Protein AF-A0A399N3Z6-F1 (afdb_monomer)

Radius of gyration: 17.12 Å; Cα contacts (8 Å, |Δi|>4): 244; chains: 1; bounding box: 41×32×46 Å

Structure (mmCIF, N/CA/C/O backbone):
data_AF-A0A399N3Z6-F1
#
_entry.id   AF-A0A399N3Z6-F1
#
loop_
_atom_site.group_PDB
_atom_site.id
_atom_site.type_symbol
_atom_site.label_atom_id
_atom_site.label_alt_id
_atom_site.label_comp_id
_atom_site.label_asym_id
_atom_site.label_entity_id
_atom_site.label_seq_id
_atom_site.pdbx_PDB_ins_code
_atom_site.Cartn_x
_atom_site.Cartn_y
_atom_site.Cartn_z
_atom_site.occupancy
_atom_site.B_iso_or_equiv
_atom_site.auth_seq_id
_atom_site.auth_comp_id
_atom_site.auth_asym_id
_atom_site.auth_atom_id
_atom_site.pdbx_PDB_model_num
ATOM 1 N N . MET A 1 1 ? 10.525 7.583 13.450 1.00 47.84 1 MET A N 1
ATOM 2 C CA . MET A 1 1 ? 9.723 6.750 14.379 1.00 47.84 1 MET A CA 1
ATOM 3 C C . MET A 1 1 ? 8.852 5.859 13.518 1.00 47.84 1 MET A C 1
ATOM 5 O O . MET A 1 1 ? 8.048 6.395 12.773 1.00 47.84 1 MET A O 1
ATOM 9 N N . THR A 1 2 ? 9.044 4.544 13.562 1.00 65.62 2 THR A N 1
ATOM 10 C CA . THR A 1 2 ? 8.266 3.589 12.764 1.00 65.62 2 THR A CA 1
ATOM 11 C C . THR A 1 2 ? 6.844 3.487 13.312 1.00 65.62 2 THR A C 1
ATOM 13 O O . THR A 1 2 ? 6.625 3.107 14.466 1.00 65.62 2 THR A O 1
ATOM 16 N N . GLU A 1 3 ? 5.877 3.902 12.501 1.00 72.12 3 GLU A N 1
ATOM 17 C CA . GLU A 1 3 ? 4.470 3.971 12.878 1.00 72.12 3 GLU A CA 1
ATOM 18 C C . GLU A 1 3 ? 3.812 2.589 12.776 1.00 72.12 3 GLU A C 1
ATOM 20 O O . GLU A 1 3 ? 3.916 1.893 11.763 1.00 72.12 3 GLU A O 1
ATOM 25 N N . TRP A 1 4 ? 3.142 2.172 13.850 1.00 80.69 4 TRP A N 1
ATOM 26 C CA . TRP A 1 4 ? 2.397 0.917 13.858 1.00 80.69 4 TRP A CA 1
ATOM 27 C C . TRP A 1 4 ? 1.042 1.161 13.214 1.00 80.69 4 TRP A C 1
ATOM 29 O O . TRP A 1 4 ? 0.403 2.172 13.481 1.00 80.69 4 TRP A O 1
ATOM 39 N N . HIS A 1 5 ? 0.564 0.214 12.418 1.00 81.75 5 HIS A N 1
ATOM 40 C CA . HIS A 1 5 ? -0.731 0.354 11.763 1.00 81.75 5 HIS A CA 1
ATOM 41 C C . HIS A 1 5 ? -1.648 -0.806 12.128 1.00 81.75 5 HIS A C 1
ATOM 43 O O . HIS A 1 5 ? -1.200 -1.939 12.310 1.00 81.75 5 HIS A O 1
ATOM 49 N N . ILE A 1 6 ? -2.949 -0.537 12.229 1.00 78.94 6 ILE A N 1
ATOM 50 C CA . ILE A 1 6 ? -3.962 -1.590 12.310 1.00 78.94 6 ILE A CA 1
ATOM 51 C C . ILE A 1 6 ? -4.730 -1.627 11.000 1.00 78.94 6 ILE A C 1
ATOM 53 O O . ILE A 1 6 ? -5.376 -0.658 10.599 1.00 78.94 6 ILE A O 1
ATOM 57 N N . ARG A 1 7 ? -4.673 -2.788 10.358 1.00 81.50 7 ARG A N 1
ATOM 58 C CA . ARG A 1 7 ? -5.447 -3.127 9.173 1.00 81.50 7 ARG A CA 1
ATOM 59 C C . ARG A 1 7 ? -6.785 -3.707 9.609 1.00 81.50 7 ARG A C 1
ATOM 61 O O . ARG A 1 7 ? -6.806 -4.699 10.339 1.00 81.50 7 ARG A O 1
ATOM 68 N N . ILE A 1 8 ? -7.895 -3.113 9.170 1.00 75.38 8 ILE A N 1
ATOM 69 C CA . ILE A 1 8 ? -9.243 -3.582 9.522 1.00 75.38 8 ILE A CA 1
ATOM 70 C C . ILE A 1 8 ? -9.987 -4.042 8.268 1.00 75.38 8 ILE A C 1
ATOM 72 O O . ILE A 1 8 ? -10.176 -3.283 7.319 1.00 75.38 8 ILE A O 1
ATOM 76 N N . HIS A 1 9 ? -10.455 -5.288 8.310 1.00 72.19 9 HIS A N 1
ATOM 77 C CA . HIS A 1 9 ? -11.235 -5.941 7.263 1.00 72.19 9 HIS A CA 1
ATOM 78 C C . HIS A 1 9 ? -12.659 -6.212 7.758 1.00 72.19 9 HIS A C 1
ATOM 80 O O . HIS A 1 9 ? -12.847 -7.091 8.607 1.00 72.19 9 HIS A O 1
ATOM 86 N N . PRO A 1 10 ? -13.682 -5.505 7.259 1.00 66.25 10 PRO A N 1
ATOM 87 C CA . PRO A 1 10 ? -15.062 -5.802 7.622 1.00 66.25 10 PRO A CA 1
ATOM 88 C C . PRO A 1 10 ? -15.528 -7.132 7.005 1.00 66.25 10 PRO A C 1
ATOM 90 O O . PRO A 1 10 ? -15.516 -7.301 5.789 1.00 66.25 10 PRO A O 1
ATOM 93 N N . LYS A 1 11 ? -15.998 -8.085 7.820 1.00 60.53 11 LYS A N 1
ATOM 94 C CA . LYS A 1 11 ? -16.750 -9.272 7.364 1.00 60.53 11 LYS A CA 1
ATOM 95 C C . LYS A 1 11 ? -18.234 -8.916 7.312 1.00 60.53 11 LYS A C 1
ATOM 97 O O . LYS A 1 11 ? -19.006 -9.185 8.236 1.00 60.53 11 LYS A O 1
ATOM 102 N N . GLY A 1 12 ? -18.629 -8.274 6.220 1.00 57.12 12 GLY A N 1
ATOM 103 C CA . GLY A 1 12 ? -20.027 -8.012 5.888 1.00 57.12 12 GLY A CA 1
ATOM 104 C C . GLY A 1 12 ? -20.304 -6.579 5.448 1.00 57.12 12 GLY A C 1
ATOM 105 O O . GLY A 1 12 ? -19.433 -5.719 5.438 1.00 57.12 12 GLY A O 1
ATOM 106 N N . THR A 1 13 ? -21.566 -6.318 5.112 1.00 55.03 13 THR A N 1
ATOM 107 C CA . THR A 1 13 ? -22.0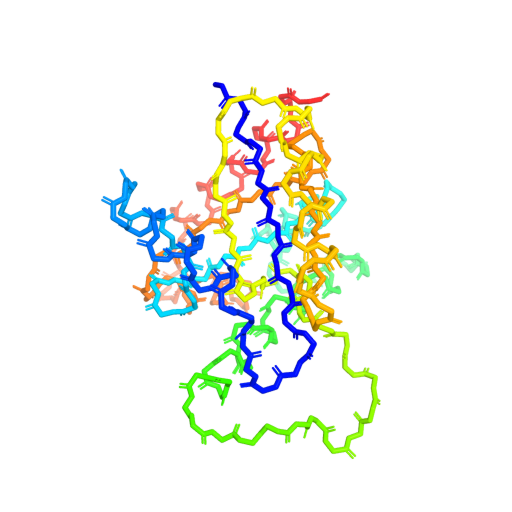22 -5.075 4.462 1.00 55.03 13 THR A CA 1
ATOM 108 C C . THR A 1 13 ? -22.004 -3.831 5.351 1.00 55.03 13 THR A C 1
ATOM 110 O O . THR A 1 13 ? -22.196 -2.719 4.867 1.00 55.03 13 THR A O 1
ATOM 113 N N . ARG A 1 14 ? -21.818 -3.985 6.668 1.00 59.28 14 ARG A N 1
ATOM 114 C CA . ARG A 1 14 ? -21.817 -2.869 7.620 1.00 59.28 14 ARG A CA 1
ATOM 115 C C . ARG A 1 14 ? -20.655 -3.006 8.589 1.00 59.28 14 ARG A C 1
ATOM 117 O O . ARG A 1 14 ? -20.633 -3.954 9.372 1.00 59.28 14 ARG A O 1
ATOM 124 N N . LEU A 1 15 ? -19.788 -1.992 8.585 1.00 64.25 15 LEU A N 1
ATOM 125 C CA . LEU A 1 15 ? -18.800 -1.758 9.637 1.00 64.25 15 LEU A CA 1
ATOM 126 C C . LEU A 1 15 ? -19.461 -1.754 11.008 1.00 64.25 15 LEU A C 1
ATOM 128 O O . LEU A 1 15 ? -20.546 -1.171 11.165 1.00 64.25 15 LEU A O 1
ATOM 132 N N . SER A 1 16 ? -18.781 -2.330 11.997 1.00 69.44 16 SER A N 1
ATOM 133 C CA . SER A 1 16 ? -19.219 -2.211 13.380 1.00 69.44 16 SER A CA 1
ATOM 134 C C . SER A 1 16 ? -19.205 -0.747 13.833 1.00 69.44 16 SER A C 1
ATOM 136 O O . SER A 1 16 ? -18.463 0.090 13.314 1.00 69.44 16 SER A O 1
ATOM 138 N N . TRP A 1 17 ? -20.034 -0.427 14.826 1.00 75.25 17 TRP A N 1
ATOM 139 C CA . TRP A 1 17 ? -20.070 0.910 15.417 1.00 75.25 17 TRP A CA 1
ATOM 140 C C . TRP A 1 17 ? -18.703 1.313 15.993 1.00 75.25 17 TRP A C 1
ATOM 142 O O . TRP A 1 17 ? -18.307 2.463 15.850 1.00 75.25 17 TRP A O 1
ATOM 152 N N . LEU A 1 18 ? -17.958 0.365 16.574 1.00 72.62 18 LEU A N 1
ATOM 153 C CA . LEU A 1 18 ? -16.637 0.608 17.146 1.00 72.62 18 LEU A CA 1
ATOM 154 C C . LEU A 1 18 ? -15.636 0.989 16.052 1.00 72.62 18 LEU A C 1
ATOM 156 O O . LEU A 1 18 ? -14.914 1.969 16.196 1.00 72.62 18 LEU A O 1
ATOM 160 N N . THR A 1 19 ? -15.631 0.256 14.938 1.00 71.56 19 THR A N 1
ATOM 161 C CA . THR A 1 19 ? -14.766 0.556 13.791 1.00 71.56 19 THR A CA 1
ATOM 162 C C . THR A 1 19 ? -15.119 1.913 13.190 1.00 71.56 19 THR A C 1
ATOM 164 O O . THR A 1 19 ? -14.226 2.700 12.902 1.00 71.56 19 THR A O 1
ATOM 167 N N . ARG A 1 20 ? -16.413 2.251 13.094 1.00 73.81 20 ARG A N 1
ATOM 168 C CA . ARG A 1 20 ? -16.858 3.589 12.668 1.00 73.81 20 ARG A CA 1
ATOM 169 C C . ARG A 1 20 ? -16.398 4.690 13.616 1.00 73.81 20 ARG A C 1
ATOM 171 O O . ARG A 1 20 ? -16.032 5.753 13.142 1.00 73.81 20 ARG A O 1
ATOM 178 N N . VAL A 1 21 ? -16.429 4.460 14.928 1.00 75.38 21 VAL A N 1
ATOM 179 C CA . VAL A 1 21 ? -15.970 5.440 15.924 1.00 75.38 21 VAL A CA 1
ATOM 180 C C . VAL A 1 21 ? -14.458 5.612 15.855 1.00 75.38 21 VAL A C 1
ATOM 182 O O . VAL A 1 21 ? -13.996 6.743 15.885 1.00 75.38 21 VAL A O 1
ATOM 185 N N . LEU A 1 22 ? -13.692 4.527 15.716 1.00 72.75 22 LEU A N 1
ATOM 186 C CA . LEU A 1 22 ? -12.239 4.599 15.538 1.00 72.75 22 LEU A CA 1
ATOM 187 C C . LEU A 1 22 ? -11.879 5.370 14.269 1.00 72.75 22 LEU A C 1
ATOM 189 O O . LEU A 1 22 ? -11.029 6.253 14.323 1.00 72.75 22 LEU A O 1
ATOM 193 N N . VAL A 1 23 ? -12.581 5.090 13.169 1.00 68.06 23 VAL A N 1
ATOM 194 C CA . VAL A 1 23 ? -12.443 5.838 11.918 1.00 68.06 23 VAL A CA 1
ATOM 195 C C . VAL A 1 23 ? -12.854 7.309 12.114 1.00 68.06 23 VAL A C 1
ATOM 197 O O . VAL A 1 23 ? -12.105 8.222 11.812 1.00 68.06 23 VAL A O 1
ATOM 200 N N . ALA A 1 24 ? -13.993 7.605 12.727 1.00 69.50 24 ALA A N 1
ATOM 201 C CA . ALA A 1 24 ? -14.408 8.996 12.921 1.00 69.50 24 ALA A CA 1
ATOM 202 C C . ALA A 1 24 ? -13.485 9.784 13.877 1.00 69.50 24 ALA A C 1
ATOM 204 O O . ALA A 1 24 ? -13.306 10.994 13.722 1.00 69.50 24 ALA A O 1
ATOM 205 N N . ALA A 1 25 ? -12.925 9.122 14.893 1.00 68.81 25 ALA A N 1
ATOM 206 C CA . ALA A 1 25 ? -12.030 9.733 15.869 1.00 68.81 25 ALA A CA 1
ATOM 207 C C . ALA A 1 25 ? -10.678 10.076 15.240 1.00 68.81 25 ALA A C 1
ATOM 209 O O . ALA A 1 25 ? -10.210 11.203 15.378 1.00 68.81 25 ALA A O 1
ATOM 210 N N . TRP A 1 26 ? -10.087 9.139 14.501 1.00 65.06 26 TRP A N 1
ATOM 211 C CA . TRP A 1 26 ? -8.801 9.360 13.845 1.00 65.06 26 TRP A CA 1
ATOM 212 C C . TRP A 1 26 ? -8.914 10.293 12.623 1.00 65.06 26 TRP A C 1
ATOM 214 O O . TRP A 1 26 ? -7.981 11.053 12.370 1.00 65.06 26 TRP A O 1
ATOM 224 N N . GLU A 1 27 ? -10.064 10.341 11.929 1.00 63.78 27 GLU A N 1
ATOM 225 C CA . GLU A 1 27 ? -10.322 11.314 10.850 1.00 63.78 27 GLU A CA 1
ATOM 226 C C . GLU A 1 27 ? -10.234 12.736 11.398 1.00 63.78 27 GLU A C 1
ATOM 228 O O . GLU A 1 27 ? -9.635 13.612 10.778 1.00 63.78 27 GLU A O 1
ATOM 233 N N . ARG A 1 28 ? -10.777 12.951 12.601 1.00 57.28 28 ARG A N 1
ATOM 234 C CA . ARG A 1 28 ? -10.719 14.239 13.296 1.00 57.28 28 ARG A CA 1
ATOM 235 C C . ARG A 1 28 ? -9.336 14.590 13.829 1.00 57.28 28 ARG A C 1
ATOM 237 O O . ARG A 1 28 ? -9.033 15.771 13.945 1.00 57.28 28 ARG A O 1
ATOM 244 N N . GLN A 1 29 ? -8.550 13.593 14.224 1.00 54.09 29 GLN A N 1
ATOM 245 C CA . GLN A 1 29 ? -7.331 13.814 15.000 1.00 54.09 29 GLN A CA 1
ATOM 246 C C . GLN A 1 29 ? -6.085 13.983 14.127 1.00 54.09 29 GLN A C 1
ATOM 248 O O . GLN A 1 29 ? -5.213 14.772 14.478 1.00 54.09 29 GLN A O 1
ATOM 253 N N . ALA A 1 30 ? -6.009 13.270 13.001 1.00 50.38 30 ALA A N 1
ATOM 254 C CA . ALA A 1 30 ? -4.826 13.263 12.141 1.00 50.38 30 ALA A CA 1
ATOM 255 C C . ALA A 1 30 ? -5.091 13.776 10.716 1.00 50.38 30 ALA A C 1
ATOM 257 O O . ALA A 1 30 ? -4.145 14.018 9.975 1.00 50.38 30 ALA A O 1
ATOM 258 N N . GLY A 1 31 ? -6.355 13.915 10.287 1.00 44.53 31 GLY A N 1
ATOM 259 C CA . GLY A 1 31 ? -6.697 14.225 8.889 1.00 44.53 31 GLY A CA 1
ATOM 260 C C . GLY A 1 31 ? -6.313 13.126 7.880 1.00 44.53 31 GLY A C 1
ATOM 261 O O . GLY A 1 31 ? -6.672 13.210 6.710 1.00 44.53 31 GLY A O 1
ATOM 262 N N . THR A 1 32 ? -5.629 12.071 8.325 1.00 49.00 32 THR A N 1
ATOM 263 C CA . THR A 1 32 ? -5.089 10.959 7.536 1.00 49.00 32 THR A CA 1
ATOM 264 C C . THR A 1 32 ? -5.678 9.629 7.994 1.00 49.00 32 THR A C 1
ATOM 266 O O . THR A 1 32 ? -4.960 8.676 8.289 1.00 49.00 32 THR A O 1
ATOM 269 N N . ILE A 1 33 ? -7.009 9.509 8.014 1.00 46.91 33 ILE A N 1
ATOM 270 C CA . ILE A 1 33 ? -7.557 8.172 7.768 1.00 46.91 33 ILE A CA 1
ATOM 271 C C . ILE A 1 33 ? -7.675 7.981 6.282 1.00 46.91 33 ILE A C 1
ATOM 273 O O . ILE A 1 33 ? -8.446 8.644 5.582 1.00 46.91 33 ILE A O 1
ATOM 277 N N . LEU A 1 34 ? -6.946 6.979 5.826 1.00 53.72 34 LEU A N 1
ATOM 278 C CA . LEU A 1 34 ? -7.039 6.450 4.486 1.00 53.72 34 LEU A CA 1
ATOM 279 C C . LEU A 1 34 ? -8.278 5.565 4.401 1.00 53.72 34 LEU A C 1
ATOM 281 O O . LEU A 1 34 ? -8.213 4.345 4.267 1.00 53.72 34 LEU A O 1
ATOM 285 N N . SER A 1 35 ? -9.434 6.209 4.531 1.00 51.44 35 SER A N 1
ATOM 286 C CA . SER A 1 35 ? -10.671 5.678 3.990 1.00 51.44 35 SER A CA 1
ATOM 287 C C . SER A 1 35 ? -10.451 5.468 2.485 1.00 51.44 35 SER A C 1
ATOM 289 O O . SER A 1 35 ? -9.731 6.263 1.864 1.00 51.44 35 SER A O 1
ATOM 291 N N . PRO A 1 36 ? -11.087 4.467 1.853 1.00 53.03 36 PRO A N 1
ATOM 292 C CA . PRO A 1 36 ? -10.961 4.223 0.417 1.00 53.03 36 PRO A CA 1
ATOM 293 C C . PRO A 1 36 ? -11.322 5.443 -0.445 1.00 53.03 36 PRO A C 1
ATOM 295 O O . PRO A 1 36 ? -10.972 5.488 -1.620 1.00 53.03 36 PRO A O 1
ATOM 298 N N . SER A 1 37 ? -12.004 6.434 0.140 1.00 53.47 37 SER A N 1
ATOM 299 C CA . SER A 1 37 ? -12.362 7.715 -0.468 1.00 53.47 37 SER A CA 1
ATOM 300 C C . SER A 1 37 ? -11.211 8.725 -0.604 1.00 53.47 37 SER A C 1
ATOM 302 O O . SER A 1 37 ? -11.324 9.633 -1.429 1.00 53.47 37 SER A O 1
ATOM 304 N N . HIS A 1 38 ? -10.133 8.608 0.183 1.00 58.53 38 HIS A N 1
ATOM 305 C CA . HIS A 1 38 ? -9.035 9.592 0.224 1.00 58.53 38 HIS A CA 1
ATOM 306 C C . HIS A 1 38 ? -7.820 9.201 -0.631 1.00 58.53 38 HIS A C 1
ATOM 308 O O . HIS A 1 38 ? -7.050 10.069 -1.042 1.00 58.53 38 HIS A O 1
ATOM 314 N N . GLY A 1 39 ? -7.659 7.914 -0.936 1.00 65.81 39 GLY A N 1
ATOM 315 C CA . G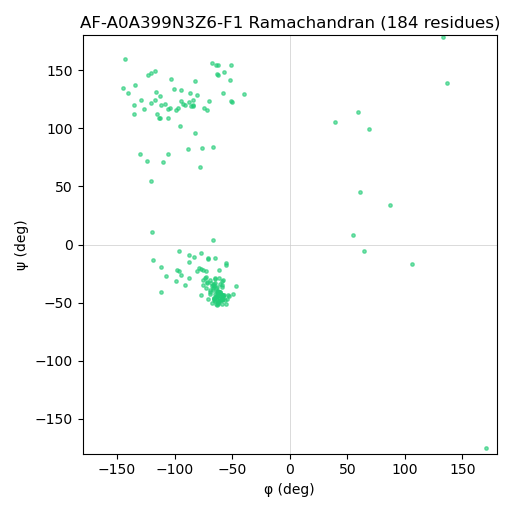LY A 1 39 ? -6.525 7.423 -1.707 1.00 65.81 39 GLY A CA 1
ATOM 316 C C . GLY A 1 39 ? -6.427 5.902 -1.736 1.00 65.81 39 GLY A C 1
ATOM 317 O O . GLY A 1 39 ? -7.291 5.181 -1.221 1.00 65.81 39 GLY A O 1
ATOM 318 N N . THR A 1 40 ? -5.347 5.428 -2.342 1.00 73.81 40 THR A N 1
ATOM 319 C CA . THR A 1 40 ? -4.999 4.017 -2.467 1.00 73.81 40 THR A CA 1
ATOM 320 C C . THR A 1 40 ? -3.882 3.687 -1.484 1.00 73.81 40 THR A C 1
ATOM 322 O O . THR A 1 40 ? -2.787 4.230 -1.564 1.00 73.81 40 THR A O 1
ATOM 325 N N . VAL A 1 41 ? -4.171 2.795 -0.538 1.00 78.81 41 VAL A N 1
ATOM 326 C CA . VAL A 1 41 ? -3.195 2.296 0.443 1.00 78.81 41 VAL A CA 1
ATOM 327 C C . VAL A 1 41 ? -2.600 1.011 -0.082 1.00 78.81 41 VAL A C 1
ATOM 329 O O . VAL A 1 41 ? -3.357 0.081 -0.325 1.00 78.81 41 VAL A O 1
ATOM 332 N N . LEU A 1 42 ? -1.286 0.952 -0.217 1.00 84.44 42 LEU A N 1
ATOM 333 C CA . LEU A 1 42 ? -0.555 -0.231 -0.629 1.00 84.44 42 LEU A CA 1
ATOM 334 C C . LEU A 1 42 ? 0.162 -0.827 0.588 1.00 84.44 42 LEU A C 1
ATOM 336 O O . LEU A 1 42 ? 1.016 -0.183 1.186 1.00 84.44 42 LEU A O 1
ATOM 340 N N . VAL A 1 43 ? -0.198 -2.047 0.971 1.00 86.88 43 VAL A N 1
ATOM 341 C CA . VAL A 1 43 ? 0.405 -2.787 2.083 1.00 86.88 43 VAL A CA 1
ATOM 342 C C . VAL A 1 43 ? 1.158 -3.979 1.513 1.00 86.88 43 VAL A C 1
ATOM 344 O O . VAL A 1 43 ? 0.542 -4.930 1.038 1.00 86.88 43 VAL A O 1
ATOM 347 N N . LEU A 1 44 ? 2.485 -3.922 1.561 1.00 89.31 44 LEU A N 1
ATOM 348 C CA . LEU A 1 44 ? 3.370 -4.935 0.990 1.00 89.31 44 LEU A CA 1
ATOM 349 C C . LEU A 1 44 ? 4.178 -5.597 2.090 1.00 89.31 44 LEU A C 1
ATOM 351 O O . LEU A 1 44 ? 4.827 -4.925 2.889 1.00 89.31 44 LEU A O 1
ATOM 355 N N . ARG A 1 45 ? 4.216 -6.926 2.097 1.00 90.50 45 ARG A N 1
ATOM 356 C CA . ARG A 1 45 ? 5.232 -7.649 2.865 1.00 90.50 45 ARG A CA 1
ATOM 357 C C . ARG A 1 45 ? 6.603 -7.408 2.252 1.00 90.50 45 ARG A C 1
ATOM 359 O O . ARG A 1 45 ? 6.721 -7.182 1.051 1.00 90.50 45 ARG A O 1
ATOM 366 N N . ARG A 1 46 ? 7.661 -7.562 3.041 1.00 89.75 46 ARG A N 1
ATOM 367 C CA . ARG A 1 46 ? 9.043 -7.328 2.593 1.00 89.75 46 ARG A CA 1
ATOM 368 C C . ARG A 1 46 ? 9.423 -8.024 1.271 1.00 89.75 46 ARG A C 1
ATOM 370 O O . ARG A 1 46 ? 10.025 -7.406 0.400 1.00 89.75 46 ARG A O 1
ATOM 377 N N . HIS A 1 47 ? 9.020 -9.281 1.069 1.00 90.19 47 HIS A N 1
ATOM 378 C CA . HIS A 1 47 ? 9.257 -9.985 -0.202 1.00 90.19 47 HIS A CA 1
ATOM 379 C C . HIS A 1 47 ? 8.435 -9.413 -1.373 1.00 90.19 47 HIS A C 1
ATOM 381 O O . HIS A 1 47 ? 8.913 -9.388 -2.504 1.00 90.19 47 HIS A O 1
ATOM 387 N N . GLU A 1 48 ? 7.223 -8.912 -1.114 1.00 91.88 48 GLU A N 1
ATOM 388 C CA . GLU A 1 48 ? 6.414 -8.208 -2.115 1.00 91.88 48 GLU A CA 1
ATOM 389 C C . GLU A 1 48 ? 7.032 -6.846 -2.461 1.00 91.88 48 GLU A C 1
ATOM 391 O O . GLU A 1 48 ? 6.938 -6.426 -3.609 1.00 91.88 48 GLU A O 1
ATOM 396 N N . VAL A 1 49 ? 7.724 -6.187 -1.520 1.00 92.81 49 VAL A N 1
ATOM 397 C CA . VAL A 1 49 ? 8.501 -4.963 -1.793 1.00 92.81 49 VAL A CA 1
ATOM 398 C C . VAL A 1 49 ? 9.656 -5.257 -2.753 1.00 92.81 49 VAL A C 1
ATOM 400 O O . VAL A 1 49 ? 9.819 -4.544 -3.740 1.00 92.81 49 VAL A O 1
ATOM 403 N N . HIS A 1 50 ? 10.411 -6.341 -2.539 1.00 92.38 50 HIS A N 1
ATOM 404 C CA . HIS A 1 50 ? 11.446 -6.771 -3.491 1.00 92.38 50 HIS A CA 1
ATOM 405 C C . HIS A 1 50 ? 10.874 -7.005 -4.898 1.00 92.38 50 HIS A C 1
ATOM 407 O O . HIS A 1 50 ? 11.415 -6.498 -5.883 1.00 92.38 50 HIS A O 1
ATOM 413 N N . ALA A 1 51 ? 9.757 -7.729 -4.991 1.00 92.44 51 ALA A N 1
ATOM 414 C CA . ALA A 1 51 ? 9.088 -7.996 -6.260 1.00 92.44 51 ALA A CA 1
ATOM 415 C C . ALA A 1 51 ? 8.518 -6.720 -6.911 1.00 92.44 51 ALA A C 1
ATOM 417 O O . ALA A 1 51 ? 8.580 -6.574 -8.130 1.00 92.44 51 ALA A O 1
ATOM 418 N N . MET A 1 52 ? 8.019 -5.770 -6.114 1.00 93.44 52 MET A N 1
ATOM 419 C CA . MET A 1 52 ? 7.553 -4.464 -6.587 1.00 93.44 52 MET A CA 1
ATOM 420 C C . MET A 1 52 ? 8.695 -3.637 -7.184 1.00 93.44 52 MET A C 1
ATOM 422 O O . MET A 1 52 ? 8.533 -3.067 -8.260 1.00 93.44 52 MET A O 1
ATOM 426 N N . VAL A 1 53 ? 9.865 -3.602 -6.536 1.00 94.56 53 VAL A N 1
ATOM 427 C CA . VAL A 1 53 ? 11.055 -2.932 -7.087 1.00 94.56 53 VAL A CA 1
ATOM 428 C C . VAL A 1 53 ? 11.441 -3.548 -8.432 1.00 94.56 53 VAL A C 1
ATOM 430 O O . VAL A 1 53 ? 11.715 -2.816 -9.383 1.00 94.56 53 VAL A O 1
ATOM 433 N N . GLY A 1 54 ? 11.414 -4.881 -8.540 1.00 92.69 54 GLY A N 1
ATOM 434 C CA . GLY A 1 54 ? 11.613 -5.577 -9.814 1.00 92.69 54 GLY A CA 1
ATOM 435 C C . GLY A 1 54 ? 10.589 -5.157 -10.872 1.00 92.69 54 GLY A C 1
ATOM 436 O O . GLY A 1 54 ? 10.966 -4.795 -11.984 1.00 92.69 54 GLY A O 1
ATOM 437 N N . ALA A 1 55 ? 9.306 -5.113 -10.503 1.00 92.38 55 ALA A N 1
ATOM 438 C CA . ALA A 1 55 ? 8.216 -4.749 -11.407 1.00 92.38 55 ALA A CA 1
ATOM 439 C C . ALA A 1 55 ? 8.302 -3.294 -11.891 1.00 92.38 55 ALA A C 1
ATOM 441 O O . ALA A 1 55 ? 7.923 -3.003 -13.021 1.00 92.38 55 ALA A O 1
ATOM 442 N N . LEU A 1 56 ? 8.801 -2.383 -11.053 1.00 92.69 56 LEU A N 1
ATOM 443 C CA . LEU A 1 56 ? 9.019 -0.986 -11.422 1.00 92.69 56 LEU A CA 1
ATOM 444 C C . LEU A 1 56 ? 10.255 -0.810 -12.313 1.00 92.69 56 LEU A C 1
ATOM 446 O O . LEU A 1 56 ? 10.239 0.041 -13.197 1.00 92.69 56 LEU A O 1
ATOM 450 N N . ARG A 1 57 ? 11.314 -1.604 -12.108 1.00 92.06 57 ARG A N 1
ATOM 451 C CA . ARG A 1 57 ? 12.534 -1.570 -12.937 1.00 92.06 57 ARG A CA 1
ATOM 452 C C . ARG A 1 57 ? 12.331 -2.180 -14.320 1.00 92.06 57 ARG A C 1
ATOM 454 O O . ARG A 1 57 ? 12.882 -1.666 -15.288 1.00 92.06 57 ARG A O 1
ATOM 461 N N . ASP A 1 58 ? 11.540 -3.246 -14.408 1.00 90.12 58 ASP A N 1
ATOM 462 C CA . ASP A 1 58 ? 11.182 -3.897 -15.668 1.00 90.12 58 ASP A CA 1
ATOM 463 C C . ASP A 1 58 ? 9.658 -4.108 -15.786 1.00 90.12 58 ASP A C 1
ATOM 465 O O . ASP A 1 58 ? 9.145 -5.223 -15.622 1.00 90.12 58 ASP A O 1
ATOM 469 N N . PRO A 1 59 ? 8.902 -3.043 -16.117 1.00 84.25 59 PRO A N 1
ATOM 470 C CA . PRO A 1 59 ? 7.445 -3.106 -16.244 1.00 84.25 59 PRO A CA 1
ATOM 471 C C . PRO A 1 59 ? 6.974 -4.124 -17.284 1.00 84.25 59 PRO A C 1
ATOM 473 O O . PRO A 1 59 ? 5.926 -4.750 -17.120 1.00 84.25 59 PRO A O 1
ATOM 476 N N . LEU A 1 60 ? 7.766 -4.343 -18.339 1.00 84.25 60 LEU A N 1
ATOM 477 C CA . LEU A 1 60 ? 7.425 -5.249 -19.436 1.00 84.25 60 LEU A CA 1
ATOM 478 C C . LEU A 1 60 ? 7.751 -6.719 -19.119 1.00 84.25 60 LEU A C 1
ATOM 480 O O . LEU A 1 60 ? 7.271 -7.604 -19.827 1.00 84.25 60 LEU A O 1
ATOM 484 N N . GLY A 1 61 ? 8.487 -7.000 -18.036 1.00 76.75 61 GLY A N 1
ATOM 485 C CA . GLY A 1 61 ? 8.829 -8.357 -17.595 1.00 76.75 61 GLY A CA 1
ATOM 486 C C . GLY A 1 61 ? 9.648 -9.124 -18.628 1.00 76.75 61 GLY A C 1
ATOM 487 O O . GLY A 1 61 ? 9.331 -10.274 -18.944 1.00 76.75 61 GLY A O 1
ATOM 488 N N . ARG A 1 62 ? 10.654 -8.456 -19.196 1.00 71.69 62 ARG A N 1
ATOM 489 C CA . ARG A 1 62 ? 11.665 -9.070 -20.059 1.00 71.69 62 ARG A CA 1
ATOM 490 C C . ARG A 1 62 ? 12.479 -10.100 -19.275 1.00 71.69 62 ARG A C 1
ATOM 492 O O . ARG A 1 62 ? 12.731 -11.173 -19.820 1.00 71.69 62 ARG A O 1
ATOM 499 N N . ASP A 1 63 ? 12.761 -9.827 -18.001 1.00 64.19 63 ASP A N 1
ATOM 500 C CA . ASP A 1 63 ? 13.316 -10.798 -17.055 1.00 64.19 63 ASP A CA 1
ATOM 501 C C . ASP A 1 63 ? 12.182 -11.450 -16.248 1.00 64.19 63 ASP A C 1
ATOM 503 O O . ASP A 1 63 ? 11.575 -10.860 -15.352 1.00 64.19 63 ASP A O 1
ATOM 507 N N . ARG A 1 64 ? 11.834 -12.684 -16.631 1.00 60.72 64 ARG A N 1
ATOM 508 C CA . ARG A 1 64 ? 10.688 -13.432 -16.094 1.00 60.72 64 ARG A CA 1
ATOM 509 C C . ARG A 1 64 ? 10.981 -14.002 -14.706 1.00 60.72 64 ARG A C 1
ATOM 511 O O . ARG A 1 64 ? 11.309 -15.177 -14.573 1.00 60.72 64 ARG A O 1
ATOM 518 N N . ASP A 1 65 ? 10.817 -13.175 -13.684 1.00 84.00 65 ASP A N 1
ATOM 519 C CA . ASP A 1 65 ? 10.609 -13.636 -12.311 1.00 84.00 65 ASP A CA 1
ATOM 520 C C . ASP A 1 65 ? 9.096 -13.743 -12.033 1.00 84.00 65 ASP A C 1
ATOM 522 O O . ASP A 1 65 ? 8.346 -12.765 -12.148 1.00 84.00 65 ASP A O 1
ATOM 526 N N . ASP A 1 66 ? 8.636 -14.945 -11.680 1.00 85.50 66 ASP A N 1
ATOM 527 C CA . ASP A 1 66 ? 7.226 -15.234 -11.400 1.00 85.50 66 ASP A CA 1
ATOM 528 C C . ASP A 1 66 ? 6.679 -14.401 -10.230 1.00 85.50 66 ASP A C 1
ATOM 530 O O . ASP A 1 66 ? 5.518 -13.982 -10.264 1.00 85.50 66 ASP A O 1
ATOM 534 N N . ALA A 1 67 ? 7.497 -14.105 -9.213 1.00 85.50 67 ALA A N 1
ATOM 535 C CA . ALA A 1 67 ? 7.085 -13.288 -8.073 1.00 85.50 67 ALA A CA 1
ATOM 536 C C . ALA A 1 67 ? 6.860 -11.827 -8.488 1.00 85.50 67 ALA A C 1
ATOM 538 O O . ALA A 1 67 ? 5.865 -11.210 -8.093 1.00 85.50 67 ALA A O 1
ATOM 539 N N . VAL A 1 68 ? 7.741 -11.298 -9.343 1.00 89.88 68 VAL A N 1
ATOM 540 C CA . VAL A 1 68 ? 7.618 -9.958 -9.939 1.00 89.88 68 VAL A CA 1
ATOM 541 C C . VAL A 1 68 ? 6.355 -9.872 -10.792 1.00 89.88 68 VAL A C 1
ATOM 543 O O . VAL A 1 68 ? 5.538 -8.963 -10.614 1.00 89.88 68 VAL A O 1
ATOM 546 N N . GLY A 1 69 ? 6.145 -10.852 -11.675 1.00 87.50 69 GLY A N 1
ATOM 547 C CA . GLY A 1 69 ? 4.950 -10.931 -12.512 1.00 87.50 69 GLY A CA 1
ATOM 548 C C . GLY A 1 69 ? 3.663 -11.015 -11.689 1.00 87.50 69 GLY A C 1
ATOM 549 O O . GLY A 1 69 ? 2.688 -10.318 -11.991 1.00 87.50 69 GLY A O 1
ATOM 550 N N . HIS A 1 70 ? 3.670 -11.815 -10.620 1.00 88.31 70 HIS A N 1
ATOM 551 C CA . HIS A 1 70 ? 2.531 -11.967 -9.722 1.00 88.31 70 HIS A CA 1
ATOM 552 C C . HIS A 1 70 ? 2.179 -10.655 -9.015 1.00 88.31 70 HIS A C 1
ATOM 554 O O . HIS A 1 70 ? 1.030 -10.216 -9.096 1.00 88.31 70 HIS A O 1
ATOM 560 N N . VAL A 1 71 ? 3.153 -10.000 -8.370 1.00 88.94 71 VAL A N 1
ATOM 561 C CA . VAL A 1 71 ? 2.925 -8.723 -7.674 1.00 88.94 71 VAL A CA 1
ATOM 562 C C . VAL A 1 71 ? 2.453 -7.653 -8.652 1.00 88.94 71 VAL A C 1
ATOM 564 O O . VAL A 1 71 ? 1.440 -7.007 -8.395 1.00 88.94 71 VAL A O 1
ATOM 567 N N . ARG A 1 72 ? 3.091 -7.523 -9.819 1.00 90.00 72 ARG A N 1
ATOM 568 C CA . ARG A 1 72 ? 2.689 -6.558 -10.852 1.00 90.00 72 ARG A CA 1
ATOM 569 C C . ARG A 1 72 ? 1.222 -6.724 -11.254 1.00 90.00 72 ARG A C 1
ATOM 571 O O . ARG A 1 72 ? 0.457 -5.761 -11.237 1.00 90.00 72 ARG A O 1
ATOM 578 N N . ILE A 1 73 ? 0.813 -7.950 -11.590 1.00 88.12 73 ILE A N 1
ATOM 579 C CA . ILE A 1 73 ? -0.568 -8.246 -11.999 1.00 88.12 73 ILE A CA 1
ATOM 580 C C . ILE A 1 73 ? -1.540 -7.999 -10.843 1.00 88.12 73 ILE A C 1
ATOM 582 O O . ILE A 1 73 ? -2.605 -7.421 -11.063 1.00 88.12 73 ILE A O 1
ATOM 586 N N . LYS A 1 74 ? -1.179 -8.408 -9.621 1.00 86.88 74 LYS A N 1
ATOM 587 C CA . LYS A 1 74 ? -1.984 -8.194 -8.411 1.00 86.88 74 LYS A CA 1
ATOM 588 C C . LYS A 1 74 ? -2.250 -6.702 -8.188 1.00 86.88 74 LYS A C 1
ATOM 590 O O . LYS A 1 74 ? -3.390 -6.322 -7.949 1.00 86.88 74 LYS A O 1
ATOM 595 N N . VAL A 1 75 ? -1.233 -5.852 -8.347 1.00 87.12 75 VAL A N 1
ATOM 596 C CA . VAL A 1 75 ? -1.333 -4.391 -8.165 1.00 87.12 75 VAL A CA 1
ATOM 597 C C . VAL A 1 75 ? -2.213 -3.758 -9.231 1.00 87.12 75 VAL A C 1
ATOM 599 O O . VAL A 1 75 ? -3.151 -3.035 -8.902 1.00 87.12 75 VAL A O 1
ATOM 602 N N . ILE A 1 76 ? -1.958 -4.072 -10.503 1.00 86.50 76 ILE A N 1
ATOM 603 C CA . ILE A 1 76 ? -2.739 -3.549 -11.632 1.00 86.50 76 ILE A CA 1
ATOM 604 C C . ILE A 1 76 ? -4.219 -3.921 -11.486 1.00 86.50 76 ILE A C 1
ATOM 606 O O . ILE A 1 76 ? -5.092 -3.073 -11.686 1.00 86.50 76 ILE A O 1
ATOM 610 N N . ARG A 1 77 ? -4.512 -5.177 -11.121 1.00 83.31 77 ARG A N 1
ATOM 611 C CA . ARG A 1 77 ? -5.888 -5.645 -10.905 1.00 83.31 77 ARG A CA 1
ATOM 612 C C . ARG A 1 77 ? -6.541 -4.957 -9.714 1.00 83.31 77 ARG A C 1
ATOM 614 O O . ARG A 1 77 ? -7.632 -4.428 -9.887 1.00 83.31 77 ARG A O 1
ATOM 621 N N . GLY A 1 78 ? -5.865 -4.887 -8.566 1.00 78.81 78 GLY A N 1
ATOM 622 C CA . GLY A 1 78 ? -6.402 -4.225 -7.373 1.00 78.81 78 GLY A CA 1
ATOM 623 C C . GLY A 1 78 ? -6.763 -2.759 -7.631 1.00 78.81 78 GLY A C 1
ATOM 624 O O . GLY A 1 78 ? -7.867 -2.321 -7.305 1.00 78.81 78 GLY A O 1
ATOM 625 N N . ILE A 1 79 ? -5.900 -2.015 -8.337 1.00 78.88 79 ILE A N 1
ATOM 626 C CA . ILE A 1 79 ? -6.189 -0.632 -8.760 1.00 78.88 79 ILE A CA 1
ATOM 627 C C . ILE A 1 79 ? -7.397 -0.577 -9.708 1.00 78.88 79 ILE A C 1
ATOM 629 O O . ILE A 1 79 ? -8.235 0.309 -9.576 1.00 78.88 79 ILE A O 1
ATOM 633 N N . GLY A 1 80 ? -7.518 -1.512 -10.656 1.00 74.56 80 GLY A N 1
ATOM 634 C CA . GLY A 1 80 ? -8.633 -1.554 -11.611 1.00 74.56 80 GLY A CA 1
ATOM 635 C C . GLY A 1 80 ? -9.979 -2.001 -11.021 1.00 74.56 80 GLY A C 1
ATOM 636 O O . GLY A 1 80 ? -11.032 -1.595 -11.515 1.00 74.56 80 GLY A O 1
ATOM 637 N N . GLU A 1 81 ? -9.968 -2.821 -9.970 1.00 70.00 81 GLU A N 1
ATOM 638 C CA . GLU A 1 81 ? -11.165 -3.362 -9.312 1.00 70.00 81 GLU A CA 1
ATOM 639 C C . GLU A 1 81 ? -11.710 -2.424 -8.219 1.00 70.00 81 GLU A C 1
ATOM 641 O O . GLU A 1 81 ? -12.926 -2.345 -8.019 1.00 70.00 81 GLU A O 1
ATOM 646 N N . ARG A 1 82 ? -10.848 -1.621 -7.579 1.00 62.97 82 ARG A N 1
ATOM 647 C CA . ARG A 1 82 ? -11.233 -0.647 -6.540 1.00 62.97 82 ARG A CA 1
ATOM 648 C C . ARG A 1 82 ? -12.337 0.340 -6.979 1.00 62.97 82 ARG A C 1
ATOM 650 O O . ARG A 1 82 ? -13.284 0.517 -6.208 1.00 62.97 82 ARG A O 1
ATOM 657 N N . PRO A 1 83 ? -12.329 0.928 -8.195 1.00 53.34 83 PRO A N 1
ATOM 658 C CA . PRO A 1 83 ? -13.395 1.811 -8.676 1.00 53.34 83 PRO A CA 1
ATOM 659 C C . PRO A 1 83 ? -14.782 1.160 -8.688 1.00 53.34 83 PRO A C 1
ATOM 661 O O . PRO A 1 83 ? -15.778 1.850 -8.483 1.00 53.34 83 PRO A O 1
ATOM 664 N N . ARG A 1 84 ? -14.857 -0.165 -8.885 1.00 49.56 84 ARG A N 1
ATOM 665 C CA . ARG A 1 84 ? -16.122 -0.917 -8.883 1.00 49.56 84 ARG A CA 1
ATOM 666 C C . ARG A 1 84 ? -16.671 -1.120 -7.471 1.00 49.56 84 ARG A C 1
ATOM 668 O O . ARG A 1 84 ? -17.880 -1.124 -7.290 1.00 49.56 84 ARG A O 1
ATOM 675 N N . SER A 1 85 ? -15.796 -1.211 -6.470 1.00 46.84 85 SER A N 1
ATOM 676 C CA . SER A 1 85 ? -16.184 -1.364 -5.060 1.00 46.84 85 SER A CA 1
ATOM 677 C C . SER A 1 85 ? -16.682 -0.068 -4.395 1.00 46.84 85 SER A C 1
ATOM 679 O O . SER A 1 85 ? -17.403 -0.121 -3.400 1.00 46.84 85 SER A O 1
ATOM 681 N N . SER A 1 86 ? -16.336 1.100 -4.951 1.00 40.19 86 SER A N 1
ATOM 682 C CA . SER A 1 86 ? -16.667 2.419 -4.381 1.00 40.19 86 SER A CA 1
ATOM 683 C C . SER A 1 86 ? -18.038 2.962 -4.806 1.00 40.19 86 SER A C 1
ATOM 685 O O . SER A 1 86 ? -18.541 3.903 -4.192 1.00 40.19 86 SER A O 1
ATOM 687 N N . ALA A 1 87 ? -18.658 2.393 -5.843 1.00 35.81 87 ALA A N 1
ATOM 688 C CA . ALA A 1 87 ? -19.897 2.891 -6.435 1.00 35.81 87 ALA A CA 1
ATOM 689 C C . ALA A 1 87 ? -21.078 1.959 -6.146 1.00 35.81 87 ALA A C 1
ATOM 691 O O . ALA A 1 87 ? -21.556 1.295 -7.049 1.00 35.81 87 ALA A O 1
ATOM 692 N N . GLY A 1 88 ? -21.553 1.912 -4.897 1.00 40.00 88 GLY A N 1
ATOM 693 C CA . GLY A 1 88 ? -22.925 1.495 -4.556 1.00 40.00 88 GLY A CA 1
ATOM 694 C C . GLY A 1 88 ? -23.429 0.124 -5.039 1.00 40.00 88 GLY A C 1
ATOM 695 O O . GLY A 1 88 ? -24.613 -0.152 -4.855 1.00 40.00 88 GLY A O 1
ATOM 696 N N . ASP A 1 89 ? -22.586 -0.731 -5.615 1.00 35.16 89 ASP A N 1
ATOM 697 C CA . ASP A 1 89 ? -22.996 -1.993 -6.213 1.00 35.16 89 ASP A CA 1
ATOM 698 C C . ASP A 1 89 ? -22.384 -3.158 -5.430 1.00 35.16 89 ASP A C 1
ATOM 700 O O . ASP A 1 89 ? -21.170 -3.330 -5.347 1.00 35.16 89 ASP A O 1
ATOM 704 N N . ARG A 1 90 ? -23.298 -3.882 -4.774 1.00 40.72 90 ARG A N 1
ATOM 705 C CA . ARG A 1 90 ? -23.368 -5.348 -4.660 1.00 40.72 90 ARG A CA 1
ATOM 706 C C . ARG A 1 90 ? -22.003 -6.029 -4.485 1.00 40.72 90 ARG A C 1
ATOM 708 O O . ARG A 1 90 ? -21.213 -6.166 -5.401 1.00 40.72 90 ARG A O 1
ATOM 715 N N . GLY A 1 91 ? -21.677 -6.494 -3.285 1.00 36.50 91 GLY A N 1
ATOM 716 C CA . GLY A 1 91 ? -22.274 -7.743 -2.826 1.00 36.50 91 GLY A CA 1
ATOM 717 C C . GLY A 1 91 ? -21.718 -8.892 -3.661 1.00 36.50 91 GLY A C 1
ATOM 718 O O . GLY A 1 91 ? -22.208 -9.111 -4.755 1.00 36.50 91 GLY A O 1
ATOM 719 N N . GLU A 1 92 ? -20.728 -9.587 -3.097 1.00 35.19 92 GLU A N 1
ATOM 720 C CA . GLU A 1 92 ? -20.230 -10.893 -3.544 1.00 35.19 92 GLU A CA 1
ATOM 721 C C . GLU A 1 92 ? -19.697 -10.943 -4.984 1.00 35.19 92 GLU A C 1
ATOM 723 O O . GLU A 1 92 ? -20.432 -10.901 -5.967 1.00 35.19 92 GLU A O 1
ATOM 728 N N . SER A 1 93 ? -18.390 -11.184 -5.122 1.00 31.42 93 SER A N 1
ATOM 729 C CA . SER A 1 93 ? -17.902 -11.892 -6.305 1.00 31.42 93 SER A CA 1
ATOM 730 C C . SER A 1 93 ? -18.768 -13.160 -6.461 1.00 31.42 93 SER A C 1
ATOM 732 O O . SER A 1 93 ? -18.798 -13.955 -5.517 1.00 31.42 93 SER A O 1
ATOM 734 N N . PRO A 1 94 ? -19.466 -13.390 -7.596 1.00 29.30 94 PRO A N 1
ATOM 735 C CA . PRO A 1 94 ? -20.432 -14.493 -7.757 1.00 29.30 94 PRO A CA 1
ATOM 736 C C . PRO A 1 94 ? -19.799 -15.893 -7.738 1.00 29.30 94 PRO A C 1
ATOM 738 O O . PRO A 1 94 ? -20.462 -16.906 -7.942 1.00 29.30 94 PRO A O 1
ATOM 741 N N . THR A 1 95 ? -18.497 -15.959 -7.506 1.00 28.22 95 THR A N 1
ATOM 742 C CA . THR A 1 95 ? -17.690 -17.160 -7.389 1.00 28.22 95 THR A CA 1
ATOM 743 C C . THR A 1 95 ? -16.793 -16.955 -6.176 1.00 28.22 95 THR A C 1
ATOM 745 O O . THR A 1 95 ? -15.935 -16.068 -6.178 1.00 28.22 95 THR A O 1
ATOM 748 N N . GLY A 1 96 ? -17.020 -17.734 -5.116 1.00 32.59 96 GLY A N 1
ATOM 749 C CA . GLY A 1 96 ? -16.173 -17.718 -3.927 1.00 32.59 96 GLY A CA 1
ATOM 750 C C . GLY A 1 96 ? -14.688 -17.883 -4.274 1.00 32.59 96 GLY A C 1
ATOM 751 O O . GLY A 1 96 ? -14.356 -18.509 -5.274 1.00 32.59 96 GLY A O 1
ATOM 752 N N . HIS A 1 97 ? -13.820 -17.378 -3.391 1.00 30.42 97 HIS A N 1
ATOM 753 C CA . HIS A 1 97 ? -12.346 -17.387 -3.479 1.00 30.42 97 HIS A CA 1
ATOM 754 C C . HIS A 1 97 ? -11.682 -16.232 -4.244 1.00 30.42 97 HIS A C 1
ATOM 756 O O . HIS A 1 97 ? -10.599 -16.415 -4.794 1.00 30.42 97 HIS A O 1
ATOM 762 N N . TYR A 1 98 ? -12.229 -15.016 -4.199 1.00 35.91 98 TYR A N 1
ATOM 763 C CA . TYR A 1 98 ? -11.343 -13.858 -4.341 1.00 35.91 98 TYR A CA 1
ATOM 764 C C . TYR A 1 98 ? -10.737 -13.537 -2.972 1.00 35.91 98 TYR A C 1
ATOM 766 O O . TYR A 1 98 ? -11.497 -13.321 -2.020 1.00 35.91 98 TYR A O 1
ATOM 774 N N . PRO A 1 99 ? -9.399 -13.573 -2.818 1.00 44.06 99 PRO A N 1
ATOM 775 C CA . PRO A 1 99 ? -8.780 -13.110 -1.591 1.00 44.06 99 PRO A CA 1
ATOM 776 C C . PRO A 1 99 ? -9.210 -11.658 -1.397 1.00 44.06 99 PRO A C 1
ATOM 778 O O . PRO A 1 99 ? -9.144 -10.859 -2.330 1.00 44.06 99 PRO A O 1
ATOM 781 N N . VAL A 1 100 ? -9.688 -11.341 -0.190 1.00 55.47 100 VAL A N 1
ATOM 782 C CA . VAL A 1 100 ? -9.778 -9.958 0.296 1.00 55.47 100 VAL A CA 1
ATOM 783 C C . VAL A 1 100 ? -8.512 -9.257 -0.171 1.00 55.47 100 VAL A C 1
ATOM 785 O O . VAL A 1 100 ? -7.447 -9.843 0.007 1.00 55.47 100 VAL A O 1
ATOM 788 N N . ASP A 1 101 ? -8.609 -8.093 -0.812 1.00 62.09 101 ASP A N 1
ATOM 789 C CA . ASP A 1 101 ? -7.437 -7.445 -1.397 1.00 62.09 101 ASP A CA 1
ATOM 790 C C . ASP A 1 101 ? -6.483 -6.999 -0.277 1.00 62.09 101 ASP A C 1
ATOM 792 O O . ASP A 1 101 ? -6.555 -5.897 0.265 1.00 62.09 101 ASP A O 1
ATOM 796 N N . GLU A 1 102 ? -5.646 -7.939 0.170 1.00 66.12 102 GLU A N 1
ATOM 797 C CA . GLU A 1 102 ? -4.801 -7.817 1.354 1.00 66.12 102 GLU A CA 1
ATOM 798 C C . GLU A 1 102 ? -3.818 -6.660 1.191 1.00 66.12 102 GLU A C 1
ATOM 800 O O . GLU A 1 102 ? -3.430 -6.019 2.170 1.00 66.12 102 GLU A O 1
ATOM 805 N N . MET A 1 103 ? -3.459 -6.392 -0.059 1.00 70.19 103 MET A N 1
ATOM 806 C CA . MET A 1 103 ? -2.525 -5.363 -0.455 1.00 70.19 103 MET A CA 1
ATOM 807 C C . MET A 1 103 ? -3.173 -3.977 -0.492 1.00 70.19 103 MET A C 1
ATOM 809 O O . MET A 1 103 ? -2.473 -2.986 -0.328 1.00 70.19 103 MET A O 1
ATOM 813 N N . PHE A 1 104 ? -4.498 -3.900 -0.628 1.00 71.56 104 PHE A N 1
ATOM 814 C CA . PHE A 1 104 ? -5.252 -2.652 -0.646 1.00 71.56 104 PHE A CA 1
ATOM 815 C C . PHE A 1 104 ? -6.344 -2.648 0.428 1.00 71.56 104 PHE A C 1
ATOM 817 O O . PHE A 1 104 ? -7.533 -2.742 0.112 1.00 71.56 104 PHE A O 1
ATOM 824 N N . PRO A 1 105 ? -5.977 -2.536 1.718 1.00 69.00 105 PRO A N 1
ATOM 825 C CA . PRO A 1 105 ? -6.954 -2.650 2.787 1.00 69.00 105 PRO A CA 1
ATOM 826 C C . PRO A 1 105 ? -8.023 -1.558 2.726 1.00 69.00 105 PRO A C 1
ATOM 828 O O . PRO A 1 105 ? -7.749 -0.404 2.394 1.00 69.00 105 PRO A O 1
ATOM 831 N N . ALA A 1 106 ? -9.239 -1.933 3.131 1.00 67.19 106 ALA A N 1
ATOM 832 C CA . ALA A 1 106 ? -10.378 -1.023 3.203 1.00 67.19 106 ALA A CA 1
ATOM 833 C C . ALA A 1 106 ? -10.193 0.064 4.273 1.00 67.19 106 ALA A C 1
ATOM 835 O O . ALA A 1 106 ? -10.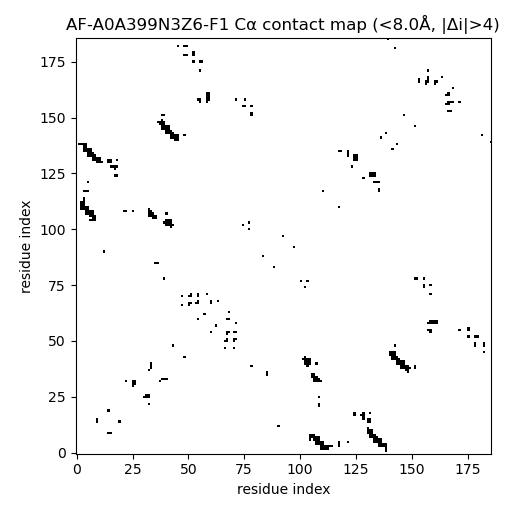633 1.188 4.076 1.00 67.19 106 ALA A O 1
ATOM 836 N N . TYR A 1 107 ? -9.550 -0.259 5.398 1.00 72.94 107 TYR A N 1
ATOM 837 C CA . TYR A 1 107 ? -9.256 0.710 6.451 1.00 72.94 107 TYR A CA 1
ATOM 838 C C . TYR A 1 107 ? -7.871 0.455 7.029 1.00 72.94 107 TYR A C 1
ATOM 840 O O . TYR A 1 107 ? -7.545 -0.668 7.433 1.00 72.94 107 TYR A O 1
ATOM 848 N N . LEU A 1 108 ? -7.088 1.526 7.109 1.00 76.25 108 LEU A N 1
ATOM 849 C CA . LEU A 1 108 ? -5.819 1.563 7.811 1.00 76.25 108 LEU A CA 1
ATOM 850 C C . LEU A 1 108 ? -5.893 2.637 8.895 1.00 76.25 108 LEU A C 1
ATOM 852 O O . LEU A 1 108 ? -6.175 3.797 8.600 1.00 76.25 108 LEU A O 1
ATOM 856 N N . VAL A 1 109 ? -5.668 2.234 10.142 1.00 75.38 109 VAL A N 1
ATOM 857 C CA . VAL A 1 109 ? -5.638 3.149 11.285 1.00 75.38 109 VAL A CA 1
ATOM 858 C C . VAL A 1 109 ? -4.176 3.327 11.711 1.00 75.38 109 VAL A C 1
ATOM 860 O O . VAL A 1 109 ? -3.599 2.354 12.217 1.00 75.38 109 VAL A O 1
ATOM 863 N N . PRO A 1 110 ? -3.566 4.507 11.480 1.00 72.31 110 PRO A N 1
ATOM 864 C CA . PRO A 1 110 ? -2.241 4.828 12.009 1.00 72.31 110 PRO A CA 1
ATOM 865 C C . PRO A 1 110 ? -2.266 4.855 13.542 1.00 72.31 110 PRO A C 1
ATOM 867 O O . PRO A 1 110 ? -3.288 5.173 14.144 1.00 72.31 110 PRO A O 1
ATOM 870 N N . MET A 1 111 ? -1.173 4.454 14.192 1.00 69.44 111 MET A N 1
ATOM 871 C CA . MET A 1 111 ? -1.046 4.394 15.652 1.00 69.44 111 MET A CA 1
ATOM 872 C C . MET A 1 111 ? 0.382 4.760 16.102 1.00 69.44 111 MET A C 1
ATOM 874 O O . MET A 1 111 ? 1.366 4.176 15.648 1.00 69.44 111 MET A O 1
ATOM 878 N N . LEU A 1 112 ? 0.492 5.608 17.134 1.00 64.56 112 LEU A N 1
ATOM 879 C CA . LEU A 1 112 ? 1.736 5.907 17.869 1.00 64.56 112 LEU A CA 1
ATOM 880 C C . LEU A 1 112 ? 1.634 5.466 19.352 1.00 64.56 112 LEU A C 1
ATOM 882 O O . LEU A 1 112 ? 0.558 5.596 19.936 1.00 64.56 112 LEU A O 1
ATOM 886 N N . PRO A 1 113 ? 2.728 5.058 20.040 1.00 63.12 113 PRO A N 1
ATOM 887 C CA . PRO A 1 113 ? 3.764 4.108 19.648 1.00 63.12 113 PRO A CA 1
ATOM 888 C C . PRO A 1 113 ? 3.700 2.835 20.524 1.00 63.12 113 PRO A C 1
ATOM 890 O O . PRO A 1 113 ? 3.766 2.882 21.755 1.00 63.12 113 PRO A O 1
ATOM 893 N N . GLY A 1 114 ? 3.639 1.663 19.889 1.00 68.38 114 GLY A N 1
ATOM 894 C CA . GLY A 1 114 ? 4.040 0.414 20.537 1.00 68.38 114 GLY A CA 1
ATOM 895 C C . GLY A 1 114 ? 3.119 -0.778 20.301 1.00 68.38 114 GLY A C 1
ATOM 896 O O . GLY A 1 114 ? 1.893 -0.710 20.423 1.00 68.38 114 GLY A O 1
ATOM 897 N N . ARG A 1 115 ? 3.758 -1.933 20.087 1.00 76.38 115 ARG A N 1
ATOM 898 C CA . ARG A 1 115 ? 3.129 -3.249 19.897 1.00 76.38 115 ARG A CA 1
ATOM 899 C C . ARG A 1 115 ? 2.036 -3.567 20.923 1.00 76.38 115 ARG A C 1
ATOM 901 O O . ARG A 1 115 ? 1.041 -4.211 20.589 1.00 76.38 115 ARG A O 1
ATOM 908 N N . ARG A 1 116 ? 2.204 -3.125 22.177 1.00 80.81 116 ARG A N 1
ATOM 909 C CA . ARG A 1 116 ? 1.242 -3.362 23.269 1.00 80.81 116 ARG A CA 1
ATOM 910 C C . ARG A 1 116 ? -0.097 -2.667 23.015 1.00 80.81 116 ARG A C 1
ATOM 912 O O . ARG A 1 116 ? -1.129 -3.329 23.102 1.00 80.81 116 ARG A O 1
ATOM 919 N N . ALA A 1 117 ? -0.079 -1.386 22.647 1.00 78.19 117 ALA A N 1
ATOM 920 C CA . ALA A 1 117 ? -1.291 -0.625 22.348 1.00 78.19 117 ALA A CA 1
ATOM 921 C C . ALA A 1 117 ? -2.020 -1.209 21.128 1.00 78.19 117 ALA A C 1
ATOM 923 O O . ALA A 1 117 ? -3.220 -1.479 21.198 1.00 78.19 117 ALA A O 1
AT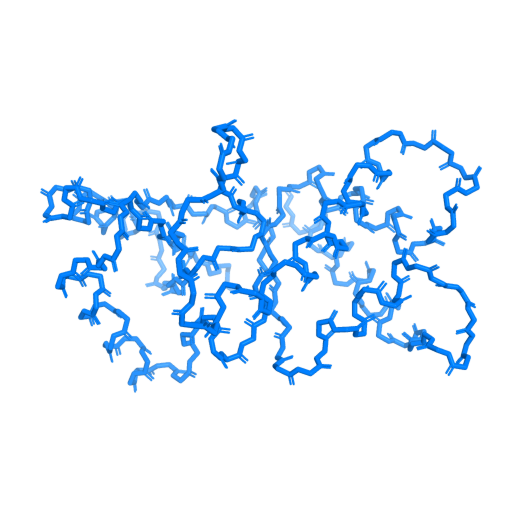OM 924 N N . ALA A 1 118 ? -1.277 -1.530 20.063 1.00 77.00 118 ALA A N 1
ATOM 925 C CA . ALA A 1 118 ? -1.834 -2.147 18.858 1.00 77.00 118 ALA A CA 1
ATOM 926 C C . ALA A 1 118 ? -2.470 -3.524 19.137 1.00 77.00 118 ALA A C 1
ATOM 928 O O . ALA A 1 118 ? -3.571 -3.832 18.670 1.00 77.00 118 ALA A O 1
ATOM 929 N N . SER A 1 119 ? -1.816 -4.342 19.969 1.00 80.75 119 SER A N 1
ATOM 930 C CA . SER A 1 119 ? -2.332 -5.656 20.375 1.00 80.75 119 SER A CA 1
ATOM 931 C C . SER A 1 119 ? -3.593 -5.547 21.236 1.00 80.75 119 SER A C 1
ATOM 933 O O . SER A 1 119 ? -4.513 -6.354 21.087 1.00 80.75 119 SER A O 1
ATOM 935 N N . MET A 1 120 ? -3.659 -4.566 22.143 1.00 83.25 120 MET A N 1
ATOM 936 C CA . MET A 1 120 ? -4.859 -4.316 22.948 1.00 83.25 120 MET A CA 1
ATOM 937 C C . MET A 1 120 ? -6.023 -3.863 22.069 1.00 83.25 120 MET A C 1
ATOM 939 O O . MET A 1 120 ? -7.108 -4.433 22.168 1.00 83.25 120 MET A O 1
ATOM 943 N N . LEU A 1 121 ? -5.787 -2.915 21.160 1.00 78.75 121 LEU A N 1
ATOM 944 C CA . LEU A 1 121 ? -6.816 -2.407 20.256 1.00 78.75 121 LEU A CA 1
ATOM 945 C C . LEU A 1 121 ? -7.352 -3.506 19.327 1.00 78.75 121 LEU A C 1
ATOM 947 O O . LEU A 1 121 ? -8.563 -3.658 19.190 1.00 78.75 121 LEU A O 1
ATOM 951 N N . THR A 1 122 ? -6.477 -4.365 18.800 1.00 81.25 122 THR A N 1
ATOM 952 C CA . THR A 1 122 ? -6.879 -5.540 18.008 1.00 81.25 122 THR A CA 1
ATOM 953 C C . THR A 1 122 ? -7.783 -6.489 18.797 1.00 81.25 122 THR A C 1
ATOM 955 O O . THR A 1 122 ? -8.803 -6.946 18.282 1.00 81.25 122 THR A O 1
ATOM 958 N N . LYS A 1 123 ? -7.461 -6.767 20.070 1.00 83.62 123 LYS A N 1
ATOM 959 C CA . LYS A 1 123 ? -8.308 -7.602 20.944 1.00 83.62 123 LYS A CA 1
ATOM 960 C C . LYS A 1 123 ? -9.674 -6.966 21.193 1.00 83.62 123 LYS A C 1
ATOM 962 O O . LYS A 1 123 ? -10.671 -7.682 21.201 1.00 83.62 123 LYS A O 1
ATOM 967 N N . VAL A 1 124 ? -9.722 -5.649 21.397 1.00 82.31 124 VAL A N 1
ATOM 968 C CA . VAL A 1 124 ? -10.973 -4.900 21.587 1.00 82.31 124 VAL A CA 1
ATOM 969 C C . VAL A 1 124 ? -11.821 -4.984 20.318 1.00 82.31 124 VAL A C 1
ATOM 971 O O . VAL A 1 124 ? -12.967 -5.422 20.391 1.00 82.31 124 VAL A O 1
ATOM 974 N N . ILE A 1 125 ? -11.250 -4.681 19.149 1.00 77.38 125 ILE A N 1
ATOM 975 C CA . ILE A 1 125 ? -11.969 -4.767 17.871 1.00 77.38 125 ILE A CA 1
ATOM 976 C C . ILE A 1 125 ? -12.480 -6.190 17.644 1.00 77.38 125 ILE A C 1
ATOM 978 O O . ILE A 1 125 ? -13.675 -6.368 17.460 1.00 77.38 125 ILE A O 1
ATOM 982 N N . ASN A 1 126 ? -11.642 -7.220 17.766 1.00 79.00 126 ASN A N 1
ATOM 983 C CA . ASN A 1 126 ? -12.079 -8.600 17.527 1.00 79.00 126 ASN A CA 1
ATOM 984 C C . ASN A 1 126 ? -13.142 -9.085 18.538 1.00 79.00 126 ASN A C 1
ATOM 986 O O . ASN A 1 126 ? -13.981 -9.921 18.203 1.00 79.00 126 ASN A O 1
ATOM 990 N N . ARG A 1 127 ? -13.135 -8.577 19.780 1.00 81.69 127 ARG A N 1
ATOM 991 C CA . ARG A 1 127 ? -14.118 -8.946 20.814 1.00 81.69 127 ARG A CA 1
ATOM 992 C C . ARG A 1 127 ? -15.469 -8.263 20.610 1.00 81.69 127 ARG A C 1
ATOM 994 O O . ARG A 1 127 ? -16.502 -8.907 20.785 1.00 81.69 127 ARG A O 1
ATOM 1001 N N . PHE A 1 128 ? -15.467 -6.974 20.277 1.00 75.19 128 PHE A N 1
ATOM 1002 C CA . PHE A 1 128 ? -16.683 -6.157 20.189 1.00 75.19 128 PHE A CA 1
ATOM 1003 C C . PHE A 1 128 ? -17.235 -6.045 18.760 1.00 75.19 128 PHE A C 1
ATOM 1005 O O . PHE A 1 128 ? -18.436 -5.858 18.573 1.00 75.19 128 PHE A O 1
ATOM 1012 N N . SER A 1 129 ? -16.393 -6.245 17.749 1.00 66.88 129 SER A N 1
ATOM 1013 C CA . SER A 1 129 ? -16.745 -6.285 16.332 1.00 66.88 129 SER A CA 1
ATOM 1014 C C . SER A 1 129 ? -16.706 -7.732 15.844 1.00 66.88 129 SER A C 1
ATOM 1016 O O . SER A 1 129 ? -15.789 -8.132 15.139 1.00 66.88 129 SER A O 1
ATOM 1018 N N . ARG A 1 130 ? -17.736 -8.534 16.156 1.00 64.81 130 ARG A N 1
ATOM 1019 C CA . ARG A 1 130 ? -17.845 -9.932 15.666 1.00 64.81 130 ARG A CA 1
ATOM 1020 C C . ARG A 1 130 ? -17.765 -10.067 14.136 1.00 64.81 130 ARG A C 1
ATOM 1022 O O . ARG A 1 130 ? -17.552 -11.163 13.626 1.00 64.81 130 ARG A O 1
ATOM 1029 N N . ARG A 1 131 ? -17.972 -8.960 13.419 1.00 67.06 131 ARG A N 1
ATOM 1030 C CA . ARG A 1 131 ? -17.865 -8.861 11.966 1.00 67.06 131 ARG A CA 1
ATOM 1031 C C . ARG A 1 131 ? -16.500 -8.375 11.497 1.00 67.06 131 ARG A C 1
ATOM 1033 O O . ARG A 1 131 ? -16.118 -8.750 10.411 1.00 67.06 131 ARG A O 1
ATOM 1040 N N . ASP A 1 132 ? -15.724 -7.621 12.260 1.00 70.44 132 ASP A N 1
ATOM 1041 C CA . ASP A 1 132 ? -14.503 -7.022 11.707 1.00 70.44 132 ASP A CA 1
ATOM 1042 C C . ASP A 1 132 ? -13.279 -7.839 12.129 1.00 70.44 132 ASP A C 1
ATOM 1044 O O . ASP A 1 132 ? -13.140 -8.214 13.292 1.00 70.44 132 ASP A O 1
ATOM 1048 N N . ARG A 1 133 ? -12.387 -8.136 11.181 1.00 75.19 133 ARG A N 1
ATOM 1049 C CA . ARG A 1 133 ? -11.075 -8.729 11.454 1.00 75.19 133 ARG A CA 1
ATOM 1050 C C . ARG A 1 133 ? -10.047 -7.607 11.496 1.00 75.19 133 ARG A C 1
ATOM 1052 O O . ARG A 1 133 ? -9.823 -6.956 10.480 1.00 75.19 133 ARG A O 1
ATOM 1059 N N . ALA A 1 134 ? -9.410 -7.415 12.644 1.00 78.50 134 ALA A N 1
ATOM 1060 C CA . ALA A 1 134 ? -8.284 -6.499 12.785 1.00 78.50 134 ALA A CA 1
ATOM 1061 C C . ALA A 1 134 ? -6.950 -7.256 12.835 1.00 78.50 134 ALA A C 1
ATOM 1063 O O . ALA A 1 134 ? -6.854 -8.322 13.450 1.00 78.50 134 ALA A O 1
ATOM 1064 N N . GLU A 1 135 ? -5.925 -6.683 12.212 1.00 82.25 135 GLU A N 1
ATOM 1065 C CA . GLU A 1 135 ? -4.552 -7.178 12.216 1.00 82.25 135 GLU A CA 1
ATOM 1066 C C . GLU A 1 135 ? -3.571 -6.036 12.475 1.00 82.25 135 GLU A C 1
ATOM 1068 O O . GLU A 1 135 ? -3.711 -4.947 11.920 1.00 82.25 135 GLU A O 1
ATOM 1073 N N . VAL A 1 136 ? -2.576 -6.302 13.320 1.00 84.94 136 VAL A N 1
ATOM 1074 C CA . VAL A 1 136 ? -1.475 -5.374 13.583 1.00 84.94 136 VAL A CA 1
ATOM 1075 C C . VAL A 1 136 ? -0.420 -5.555 12.502 1.00 84.94 136 VAL A C 1
ATOM 1077 O O . VAL A 1 136 ? 0.079 -6.664 12.324 1.00 84.94 136 VAL A O 1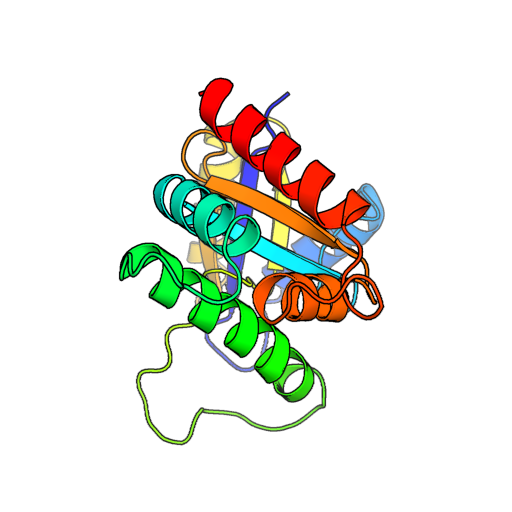
ATOM 1080 N N . LEU A 1 137 ? -0.071 -4.471 11.817 1.00 85.50 137 LEU A N 1
ATOM 1081 C CA . LEU A 1 137 ? 1.027 -4.436 10.863 1.00 85.50 137 LEU A CA 1
ATOM 1082 C C . LEU A 1 137 ? 2.302 -4.018 11.592 1.00 85.50 137 LEU A C 1
ATOM 1084 O O . LEU A 1 137 ? 2.351 -2.944 12.200 1.00 85.50 137 LEU A O 1
ATOM 1088 N N . ASP A 1 138 ? 3.300 -4.896 11.548 1.00 84.50 138 ASP A N 1
ATOM 1089 C CA . ASP A 1 138 ? 4.636 -4.617 12.060 1.00 84.50 138 ASP A CA 1
ATOM 1090 C C . ASP A 1 138 ? 5.442 -3.884 10.979 1.00 84.50 138 ASP A C 1
ATOM 1092 O O . ASP A 1 138 ? 5.631 -4.451 9.895 1.00 84.50 138 ASP A O 1
ATOM 1096 N N . PRO A 1 139 ? 5.908 -2.649 11.230 1.00 83.69 139 PRO A N 1
ATOM 1097 C CA . PRO A 1 139 ? 6.673 -1.903 10.242 1.00 83.69 139 PRO A CA 1
ATOM 1098 C C . PRO A 1 139 ? 7.990 -2.588 9.836 1.00 83.69 139 PRO A C 1
ATOM 1100 O O . PRO A 1 139 ? 8.464 -2.327 8.736 1.00 83.69 139 PRO A O 1
ATOM 1103 N N . SER A 1 140 ? 8.569 -3.499 10.635 1.00 83.88 140 SER A N 1
ATOM 1104 C CA . SER A 1 140 ? 9.769 -4.244 10.198 1.00 83.88 140 SER A CA 1
ATOM 1105 C C . SER A 1 140 ? 9.480 -5.306 9.128 1.00 83.88 140 SER A C 1
ATOM 1107 O O . SER A 1 140 ? 10.374 -5.704 8.384 1.00 83.88 140 SER A O 1
ATOM 1109 N N . GLU A 1 141 ? 8.234 -5.776 9.045 1.00 85.81 141 GLU A N 1
ATOM 1110 C CA . GLU A 1 141 ? 7.814 -6.871 8.156 1.00 85.81 141 GLU A CA 1
ATOM 1111 C C . GLU A 1 141 ? 6.982 -6.382 6.964 1.00 85.81 141 GLU A C 1
ATOM 1113 O O . GLU A 1 141 ? 6.916 -7.036 5.914 1.00 85.81 141 GLU A O 1
ATOM 1118 N N . VAL A 1 142 ? 6.296 -5.253 7.153 1.00 88.44 142 VAL A N 1
ATOM 1119 C CA . VAL A 1 142 ? 5.311 -4.716 6.222 1.00 88.44 142 VAL A CA 1
ATOM 1120 C C . VAL A 1 142 ? 5.598 -3.248 5.922 1.00 88.44 142 VAL A C 1
ATOM 1122 O O . VAL A 1 142 ? 5.624 -2.406 6.817 1.00 88.44 142 VAL A O 1
ATOM 1125 N N . CYS A 1 143 ? 5.740 -2.940 4.636 1.00 87.81 143 CYS A N 1
ATOM 1126 C CA . CYS A 1 143 ? 5.776 -1.585 4.115 1.00 87.81 143 CYS A CA 1
ATOM 1127 C C . CYS A 1 143 ? 4.344 -1.109 3.851 1.00 87.81 143 CYS A C 1
ATOM 1129 O O . CYS A 1 143 ? 3.553 -1.802 3.203 1.00 87.81 143 CYS A O 1
ATOM 1131 N N . VAL A 1 144 ? 4.011 0.079 4.348 1.00 85.75 144 VAL A N 1
ATOM 1132 C CA . VAL A 1 144 ? 2.744 0.757 4.070 1.00 85.75 144 VAL A CA 1
ATOM 1133 C C . VAL A 1 144 ? 3.053 1.992 3.236 1.00 85.75 144 VAL A C 1
ATOM 1135 O O . VAL A 1 144 ? 3.755 2.884 3.702 1.00 85.75 144 VAL A O 1
ATOM 1138 N N . TYR A 1 145 ? 2.493 2.058 2.033 1.00 83.75 145 TYR A N 1
ATOM 1139 C CA . TYR A 1 145 ? 2.613 3.204 1.139 1.00 83.75 145 TYR A CA 1
ATOM 1140 C C . TYR A 1 145 ? 1.242 3.793 0.815 1.00 83.75 145 TYR A C 1
ATOM 1142 O O . TYR A 1 145 ? 0.238 3.080 0.745 1.00 83.75 145 TYR A O 1
ATOM 1150 N N . ILE A 1 146 ? 1.185 5.106 0.613 1.00 78.00 146 ILE A N 1
ATOM 1151 C CA . ILE A 1 146 ? -0.068 5.844 0.464 1.00 78.00 146 ILE A CA 1
ATOM 1152 C C . ILE A 1 146 ? -0.030 6.651 -0.829 1.00 78.00 146 ILE A C 1
ATOM 1154 O O . ILE A 1 146 ? 0.742 7.593 -0.960 1.00 78.00 146 ILE A O 1
ATOM 1158 N N . PHE A 1 147 ? -0.927 6.334 -1.756 1.00 75.12 147 PHE A N 1
ATOM 1159 C CA . PHE A 1 147 ? -1.161 7.124 -2.960 1.00 75.12 147 PHE A CA 1
ATOM 1160 C C . PHE A 1 147 ? -2.384 8.012 -2.750 1.00 75.12 147 PHE A C 1
ATOM 1162 O O . PHE A 1 147 ? -3.502 7.516 -2.593 1.00 75.12 147 PHE A O 1
ATOM 1169 N N . LEU A 1 148 ? -2.191 9.330 -2.754 1.00 70.12 148 LEU A N 1
ATOM 1170 C CA . LEU A 1 148 ? -3.303 10.279 -2.733 1.00 70.12 148 LEU A CA 1
ATOM 1171 C C . LEU A 1 148 ? -4.152 10.150 -4.011 1.00 70.12 148 LEU A C 1
ATOM 1173 O O . LEU A 1 148 ? -3.684 9.690 -5.056 1.00 70.12 148 LEU A O 1
ATOM 1177 N N . ARG A 1 149 ? -5.431 10.528 -3.910 1.00 62.56 149 ARG A N 1
ATOM 1178 C CA . ARG A 1 149 ? -6.422 10.410 -4.990 1.00 62.56 149 ARG A CA 1
ATOM 1179 C C . ARG A 1 149 ? -5.904 11.015 -6.307 1.00 62.56 149 ARG A C 1
ATOM 1181 O O . ARG A 1 149 ? -5.576 12.195 -6.350 1.00 62.56 149 ARG A O 1
ATOM 1188 N N . GLY A 1 150 ? -5.889 10.207 -7.372 1.00 63.44 150 GLY A N 1
ATOM 1189 C CA . GLY A 1 150 ? -5.410 10.585 -8.710 1.00 63.44 150 GLY A CA 1
ATOM 1190 C C . GLY A 1 150 ? -4.052 9.984 -9.096 1.00 63.44 150 GLY A C 1
ATOM 1191 O O . GLY A 1 150 ? -3.740 9.940 -10.282 1.00 63.44 150 GLY A O 1
ATOM 1192 N N . SER A 1 151 ? -3.277 9.475 -8.130 1.00 69.12 151 SER A N 1
ATOM 1193 C CA . SER A 1 151 ? -1.947 8.883 -8.370 1.00 69.12 151 SER A CA 1
ATOM 1194 C C . SER A 1 151 ? -1.955 7.355 -8.514 1.00 69.12 151 SER A C 1
ATOM 1196 O O . SER A 1 151 ? -0.928 6.747 -8.809 1.00 69.12 151 SER A O 1
ATOM 1198 N N . ASP A 1 152 ? -3.100 6.710 -8.308 1.00 73.19 152 ASP A N 1
ATOM 1199 C CA . ASP A 1 152 ? -3.283 5.263 -8.441 1.00 73.19 152 ASP A CA 1
ATOM 1200 C C . ASP A 1 152 ? -3.195 4.803 -9.902 1.00 73.19 152 ASP A C 1
ATOM 1202 O O . ASP A 1 152 ? -2.558 3.792 -10.201 1.00 73.19 152 ASP A O 1
ATOM 1206 N N . LEU A 1 153 ? -3.754 5.586 -10.826 1.00 77.12 153 LEU A N 1
ATOM 1207 C CA . LEU A 1 153 ? -3.565 5.360 -12.260 1.00 77.12 153 LEU A CA 1
ATOM 1208 C C . LEU A 1 153 ? -2.102 5.536 -12.670 1.00 77.12 153 LEU A C 1
ATOM 1210 O O . LEU A 1 153 ? -1.606 4.729 -13.450 1.00 77.12 153 LEU A O 1
ATOM 1214 N N . SER A 1 154 ? -1.391 6.498 -12.075 1.00 84.88 154 SER A N 1
ATOM 1215 C CA . SER A 1 154 ? 0.043 6.671 -12.311 1.00 84.88 154 SER A CA 1
ATOM 1216 C C . SER A 1 154 ? 0.817 5.415 -11.915 1.00 84.88 154 SER A C 1
ATOM 1218 O O . SER A 1 154 ? 1.584 4.915 -12.726 1.00 84.88 154 SER A O 1
ATOM 1220 N N . LEU A 1 155 ? 0.572 4.836 -10.729 1.00 87.81 155 LEU A N 1
ATOM 1221 C CA . LEU A 1 155 ? 1.213 3.574 -10.327 1.00 87.81 155 LEU A CA 1
ATOM 1222 C C . LEU A 1 155 ? 0.913 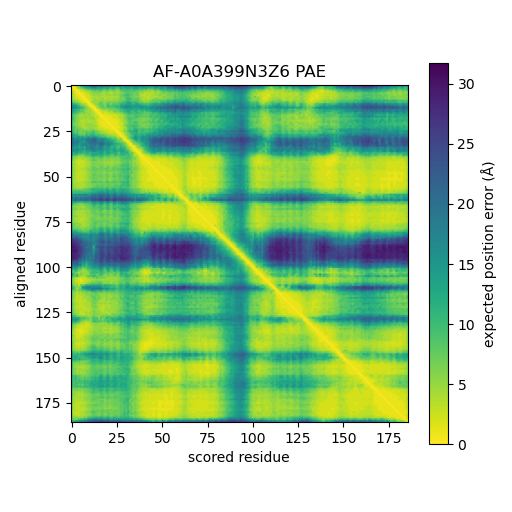2.437 -11.316 1.00 87.81 155 LEU A C 1
ATOM 1224 O O . LEU A 1 155 ? 1.816 1.688 -11.688 1.00 87.81 155 LEU A O 1
ATOM 1228 N N . ARG A 1 156 ? -0.340 2.310 -11.765 1.00 87.88 156 ARG A N 1
ATOM 1229 C CA . ARG A 1 156 ? -0.710 1.316 -12.781 1.00 87.88 156 ARG A CA 1
ATOM 1230 C C . ARG A 1 156 ? 0.088 1.525 -14.068 1.00 87.88 156 ARG A C 1
ATOM 1232 O O . ARG A 1 156 ? 0.638 0.567 -14.603 1.00 87.88 156 ARG A O 1
ATOM 1239 N N . ASP A 1 157 ? 0.159 2.759 -14.547 1.00 89.69 157 ASP A N 1
ATOM 1240 C CA . ASP A 1 157 ? 0.831 3.097 -15.797 1.00 89.69 157 ASP A CA 1
ATOM 1241 C C . ASP A 1 157 ? 2.350 2.871 -15.689 1.00 89.69 157 ASP A C 1
ATOM 1243 O O . ASP A 1 157 ? 2.952 2.317 -16.611 1.00 89.69 157 ASP A O 1
ATOM 1247 N N . LEU A 1 158 ? 2.959 3.167 -14.530 1.00 91.50 158 LEU A N 1
ATOM 1248 C CA . LEU A 1 158 ? 4.361 2.843 -14.235 1.00 91.50 158 LEU A CA 1
ATOM 1249 C C . LEU A 1 158 ? 4.660 1.345 -14.329 1.00 91.50 158 LEU A C 1
ATOM 1251 O O . LEU A 1 158 ? 5.762 0.985 -14.734 1.00 91.50 158 LEU A O 1
ATOM 1255 N N . LEU A 1 159 ? 3.702 0.496 -13.955 1.00 90.38 159 LEU A N 1
ATOM 1256 C CA . LEU A 1 159 ? 3.822 -0.964 -13.965 1.00 90.38 159 LEU A CA 1
ATOM 1257 C C . LEU A 1 159 ? 3.448 -1.603 -15.308 1.00 90.38 159 LEU A C 1
ATOM 1259 O O . LEU A 1 159 ? 3.639 -2.803 -15.480 1.00 90.38 159 LEU A O 1
ATOM 1263 N N . MET A 1 160 ? 2.895 -0.839 -16.249 1.00 89.88 160 MET A N 1
ATOM 1264 C CA . MET A 1 160 ? 2.418 -1.353 -17.538 1.00 89.88 160 MET A CA 1
ATOM 1265 C C . MET A 1 160 ? 3.239 -0.878 -18.733 1.00 89.88 160 MET A C 1
ATOM 1267 O O . MET A 1 160 ? 3.150 -1.478 -19.804 1.00 89.88 160 MET A O 1
ATOM 1271 N N . SER A 1 161 ? 4.004 0.200 -18.584 1.00 87.75 161 SER A N 1
ATOM 1272 C CA . SER A 1 161 ? 4.681 0.853 -19.699 1.00 87.75 161 SER A CA 1
ATOM 1273 C C . SER A 1 161 ? 6.055 1.375 -19.294 1.00 87.75 161 SER A C 1
ATOM 1275 O O . SER A 1 161 ? 6.348 1.578 -18.122 1.00 87.75 161 SER A O 1
ATOM 1277 N N . THR A 1 162 ? 6.912 1.592 -20.284 1.00 86.25 162 THR A N 1
ATOM 1278 C CA . THR A 1 162 ? 8.184 2.324 -20.163 1.00 86.25 162 THR A CA 1
ATOM 1279 C C . THR A 1 162 ? 8.198 3.548 -21.081 1.00 86.25 162 THR A C 1
ATOM 1281 O O . THR A 1 162 ? 9.256 4.110 -21.342 1.00 86.25 162 THR A O 1
ATOM 1284 N N . ASP A 1 163 ? 7.048 3.911 -21.660 1.00 87.31 163 ASP A N 1
ATOM 1285 C CA . ASP A 1 163 ? 6.930 5.080 -22.530 1.00 87.31 163 ASP A CA 1
ATOM 1286 C C . ASP A 1 163 ? 6.964 6.357 -21.670 1.00 87.31 163 ASP A C 1
ATOM 1288 O O . ASP A 1 163 ? 6.040 6.569 -20.876 1.00 87.31 163 ASP A O 1
ATOM 1292 N N . PRO A 1 164 ? 7.967 7.239 -21.839 1.00 82.69 164 PRO A N 1
ATOM 1293 C CA . PRO A 1 164 ? 8.101 8.463 -21.047 1.00 82.69 164 PRO A CA 1
ATOM 1294 C C 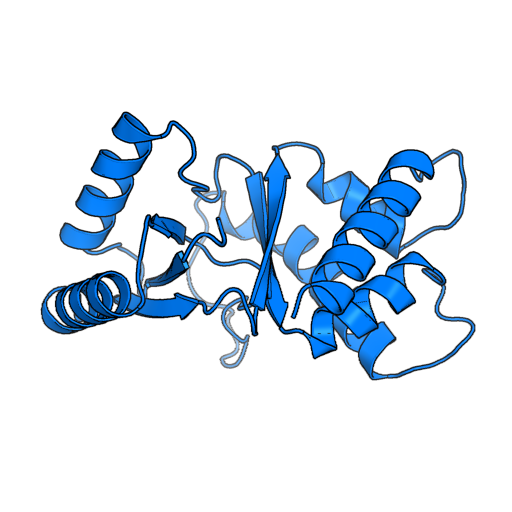. PRO A 1 164 ? 6.966 9.473 -21.280 1.00 82.69 164 PRO A C 1
ATOM 1296 O O . PRO A 1 164 ? 6.845 10.446 -20.544 1.00 82.69 164 PRO A O 1
ATOM 1299 N N . ARG A 1 165 ? 6.127 9.277 -22.306 1.00 84.50 165 ARG A N 1
ATOM 1300 C CA . ARG A 1 165 ? 4.929 10.100 -22.550 1.00 84.50 165 ARG A CA 1
ATOM 1301 C C . ARG A 1 165 ? 3.757 9.722 -21.648 1.00 84.50 165 ARG A C 1
ATOM 1303 O O . ARG A 1 165 ? 2.817 10.500 -21.523 1.00 84.50 165 ARG A O 1
ATOM 1310 N N . ILE A 1 166 ? 3.791 8.515 -21.088 1.00 82.31 166 ILE A N 1
ATOM 1311 C CA . ILE A 1 166 ? 2.723 7.926 -20.274 1.00 82.31 166 ILE A CA 1
ATOM 1312 C C . ILE A 1 166 ? 3.196 7.799 -18.822 1.00 82.31 166 ILE A C 1
ATOM 1314 O O . ILE A 1 166 ? 2.443 8.070 -17.891 1.00 82.31 166 ILE A O 1
ATOM 1318 N N . CYS A 1 167 ? 4.452 7.402 -18.622 1.00 84.44 167 CYS A N 1
ATOM 1319 C CA . CYS A 1 167 ? 5.026 7.126 -17.314 1.00 84.44 167 CYS A CA 1
ATOM 1320 C C . CYS A 1 167 ? 5.764 8.341 -16.750 1.00 84.44 167 CYS A C 1
ATOM 1322 O O . CYS A 1 167 ? 6.616 8.933 -17.409 1.00 84.44 167 CYS A O 1
ATOM 1324 N N . ASN A 1 168 ? 5.499 8.656 -15.484 1.00 88.31 168 ASN A N 1
ATOM 1325 C CA . ASN A 1 168 ? 6.305 9.607 -14.729 1.00 88.31 168 ASN A CA 1
ATOM 1326 C C . ASN A 1 168 ? 7.562 8.903 -14.178 1.00 88.31 168 ASN A C 1
ATOM 1328 O O . ASN A 1 168 ? 7.515 8.256 -13.131 1.00 88.31 168 ASN A O 1
ATOM 1332 N N . GLU A 1 169 ? 8.685 9.013 -14.889 1.00 88.56 169 GLU A N 1
ATOM 1333 C CA . GLU A 1 169 ? 9.952 8.376 -14.492 1.00 88.56 169 GLU A CA 1
ATOM 1334 C C . GLU A 1 169 ? 10.527 8.924 -13.176 1.00 88.56 169 GLU A C 1
ATOM 1336 O O . GLU A 1 169 ? 11.166 8.178 -12.439 1.00 88.56 169 GLU A O 1
ATOM 1341 N N . GLU A 1 170 ? 10.257 10.186 -12.833 1.00 89.38 170 GLU A N 1
ATOM 1342 C CA . GLU A 1 170 ? 10.657 10.763 -11.543 1.00 89.38 170 GLU A CA 1
ATOM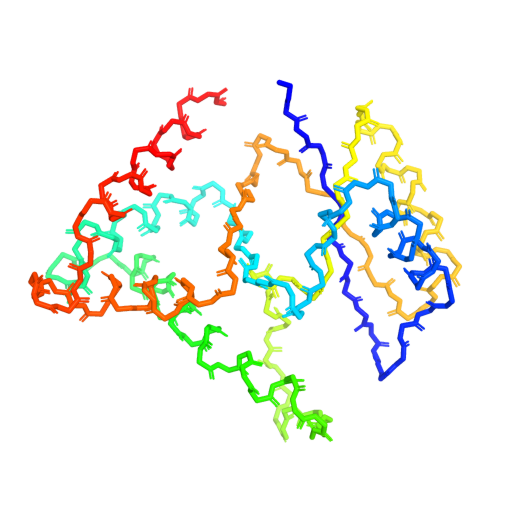 1343 C C . GLU A 1 170 ? 9.914 10.075 -10.392 1.00 89.38 170 GLU A C 1
ATOM 1345 O O . GLU A 1 170 ? 10.531 9.624 -9.429 1.00 89.38 170 GLU A O 1
ATOM 1350 N N . LEU A 1 171 ? 8.598 9.884 -10.542 1.00 88.81 171 LEU A N 1
ATOM 1351 C CA . LEU A 1 171 ? 7.793 9.122 -9.586 1.00 88.81 171 LEU A CA 1
ATOM 1352 C C . LEU A 1 171 ? 8.267 7.667 -9.486 1.00 88.81 171 LEU A C 1
ATOM 1354 O O . LEU A 1 171 ? 8.329 7.119 -8.389 1.00 88.81 171 LEU A O 1
ATOM 1358 N N . ARG A 1 172 ? 8.609 7.027 -10.612 1.00 91.38 172 ARG A N 1
ATOM 1359 C CA . ARG A 1 172 ? 9.142 5.657 -10.604 1.00 91.38 172 ARG A CA 1
ATOM 1360 C C . ARG A 1 172 ? 10.453 5.572 -9.831 1.00 91.38 172 ARG A C 1
ATOM 1362 O O . ARG A 1 172 ? 10.599 4.674 -9.006 1.00 91.38 172 ARG A O 1
ATOM 1369 N N . ALA A 1 173 ? 11.393 6.469 -10.117 1.00 92.31 173 ALA A N 1
ATOM 1370 C CA . ALA A 1 173 ? 12.686 6.502 -9.451 1.00 92.31 173 ALA A CA 1
ATOM 1371 C C . ALA A 1 173 ? 12.521 6.737 -7.944 1.00 92.31 173 ALA A C 1
ATOM 1373 O O . ALA A 1 173 ? 13.078 5.967 -7.164 1.00 92.31 173 ALA A O 1
ATOM 1374 N N . GLY A 1 174 ? 11.681 7.703 -7.553 1.00 92.06 174 GLY A N 1
ATOM 1375 C CA . GLY A 1 174 ? 11.365 7.975 -6.149 1.00 92.06 174 GLY A CA 1
ATOM 1376 C C . GLY A 1 174 ? 10.755 6.768 -5.435 1.00 92.06 174 GLY A C 1
ATOM 1377 O O . GLY A 1 174 ? 11.238 6.367 -4.385 1.00 92.06 174 GLY A O 1
ATOM 1378 N N . LEU A 1 175 ? 9.772 6.094 -6.046 1.00 91.75 175 LEU A N 1
ATOM 1379 C CA . LEU A 1 175 ? 9.181 4.876 -5.470 1.00 91.75 175 LEU A CA 1
ATOM 1380 C C . LEU A 1 175 ? 10.205 3.749 -5.290 1.00 91.75 175 LEU A C 1
ATOM 1382 O O . LEU A 1 175 ? 10.178 3.033 -4.290 1.00 91.75 175 LEU A O 1
ATOM 1386 N N . ILE A 1 176 ? 11.095 3.558 -6.268 1.00 94.50 176 ILE A N 1
ATOM 1387 C CA . ILE A 1 176 ? 12.166 2.561 -6.166 1.00 94.50 176 ILE A CA 1
ATOM 1388 C C . ILE A 1 176 ? 13.109 2.918 -5.015 1.00 94.50 176 ILE A C 1
ATOM 1390 O O . ILE A 1 176 ? 13.510 2.023 -4.271 1.00 94.50 176 ILE A O 1
ATOM 1394 N N . GLU A 1 177 ? 13.472 4.190 -4.872 1.00 95.19 177 GLU A N 1
ATOM 1395 C CA . GLU A 1 177 ? 14.342 4.668 -3.801 1.00 95.19 177 GLU A CA 1
ATOM 1396 C C . GLU A 1 177 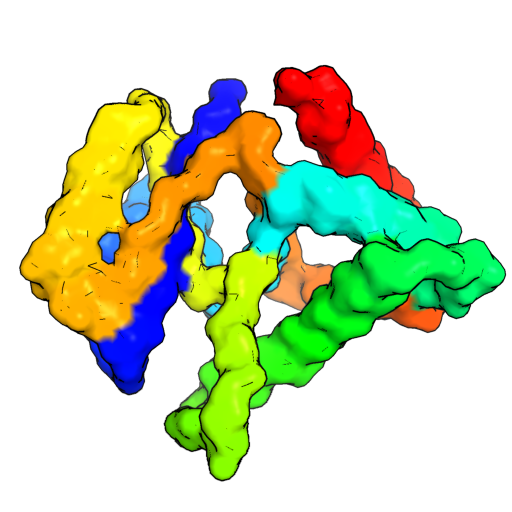? 13.714 4.450 -2.420 1.00 95.19 177 GLU A C 1
ATOM 1398 O O . GLU A 1 177 ? 14.337 3.780 -1.593 1.00 95.19 177 GLU A O 1
ATOM 1403 N N . ASP A 1 178 ? 12.465 4.883 -2.226 1.00 91.94 178 ASP A N 1
ATOM 1404 C CA . ASP A 1 178 ? 11.696 4.702 -0.987 1.00 91.94 178 ASP A CA 1
ATOM 1405 C C . ASP A 1 178 ? 11.630 3.217 -0.584 1.00 91.94 178 ASP A C 1
ATOM 1407 O O . ASP A 1 178 ? 11.888 2.834 0.561 1.00 91.94 178 ASP A O 1
ATOM 1411 N N . PHE A 1 179 ? 11.321 2.330 -1.538 1.00 93.75 179 PHE A N 1
ATOM 1412 C CA . PHE A 1 179 ? 11.252 0.892 -1.270 1.00 93.75 179 PHE A CA 1
ATOM 1413 C C . PHE A 1 179 ? 12.617 0.283 -0.949 1.00 93.75 179 PHE A C 1
ATOM 1415 O O . PHE A 1 179 ? 12.709 -0.612 -0.108 1.00 93.75 179 PHE A O 1
ATOM 1422 N N . LEU A 1 180 ? 13.689 0.748 -1.588 1.00 94.38 180 LEU A N 1
ATOM 1423 C CA . LEU A 1 180 ? 15.041 0.292 -1.275 1.00 94.38 180 LEU A CA 1
ATOM 1424 C C . LEU A 1 180 ? 15.535 0.828 0.068 1.00 94.38 180 LEU A C 1
ATOM 1426 O O . LEU A 1 180 ? 16.314 0.150 0.731 1.00 94.38 180 LEU A O 1
ATOM 1430 N N . GLU A 1 181 ? 15.140 2.032 0.471 1.00 93.06 181 GLU A N 1
ATOM 1431 C CA . GLU A 1 181 ? 15.382 2.551 1.819 1.00 93.06 181 GLU A CA 1
ATOM 1432 C C . GLU A 1 181 ? 14.684 1.681 2.866 1.00 93.06 181 GLU A C 1
ATOM 1434 O O . GLU A 1 181 ? 15.359 1.138 3.740 1.00 93.06 181 GLU A O 1
ATOM 1439 N N . TYR A 1 182 ? 13.392 1.393 2.688 1.00 90.50 182 TYR A N 1
ATOM 1440 C CA . TYR A 1 182 ? 12.651 0.472 3.555 1.00 90.50 182 TYR A CA 1
ATOM 1441 C C . TYR A 1 182 ? 13.344 -0.896 3.713 1.00 90.50 182 TYR A C 1
ATOM 1443 O O . TYR A 1 182 ? 13.472 -1.428 4.818 1.00 90.50 182 TYR A O 1
ATOM 1451 N N . LEU A 1 183 ? 13.841 -1.465 2.610 1.00 90.81 183 LEU A N 1
ATOM 1452 C CA . LEU A 1 183 ? 14.562 -2.743 2.608 1.00 90.81 183 LEU A CA 1
ATOM 1453 C C . LEU A 1 183 ? 15.962 -2.682 3.250 1.00 90.81 183 LEU A C 1
ATOM 1455 O O . LEU A 1 183 ? 16.557 -3.736 3.481 1.00 90.81 183 LEU A O 1
ATOM 1459 N N . ARG A 1 184 ? 16.504 -1.486 3.505 1.00 90.06 184 ARG A N 1
ATOM 1460 C CA . ARG A 1 184 ? 17.800 -1.265 4.173 1.00 90.06 184 ARG A CA 1
ATOM 1461 C C . ARG A 1 184 ? 17.654 -0.943 5.660 1.00 90.06 184 ARG A C 1
ATOM 1463 O O . ARG A 1 184 ? 18.549 -1.276 6.427 1.00 90.06 184 ARG A O 1
ATOM 1470 N N . GLU A 1 185 ? 16.564 -0.289 6.057 1.00 81.12 185 GLU A N 1
ATOM 1471 C CA . GLU A 1 185 ? 16.340 0.190 7.430 1.00 81.12 185 GLU A CA 1
ATOM 1472 C C . GLU A 1 185 ? 15.925 -0.897 8.439 1.00 81.12 185 GLU A C 1
ATOM 1474 O O . GLU A 1 185 ? 15.846 -0.624 9.638 1.00 81.12 185 GLU A O 1
ATOM 1479 N N . SER A 1 186 ? 15.650 -2.124 7.987 1.00 58.41 186 SER A N 1
ATOM 1480 C CA . SER A 1 186 ? 15.299 -3.271 8.852 1.00 58.41 186 SER A CA 1
ATOM 1481 C C . SER A 1 186 ? 16.216 -4.454 8.620 1.00 58.41 186 SER A C 1
ATOM 1483 O O . SER A 1 186 ? 16.429 -5.213 9.588 1.00 58.41 186 SER A O 1
#

Organism: NCBI:txid33014

Foldseek 3Di:
DQWKKKFKDFQDDDDDPVVVVLLVVQCVVPVDKVAVVFFWKFKDFLLLLVLLLVLLVCLPPPPDDPSVVVSLVLLLVVLVCSVVVVPPDDDDPPDPDDPPSPRGGNTMRIDDDDPVVQVVVQVVCVVRVVRMHMDMDDLLGMDMDTGGPPCSVQSNQSNNDPPVVRHDVVVSVVSSVVSVVSSVVD

Sequence (186 aa):
MTEWHIRIHPKGTRLSWLTRVLVAAWERQAGTILSPSHGTVLVLRRHEVHAMVGALRDPLGRDRDDAVGHVRIKVIRGIGERPRSSAGDRGESPTGHYPVDEMFPAYLVPMLPGRRAASMLTKVINRFSRRDRAEVLDPSEVCVYIFLRGSDLSLRDLLMSTDPRICNEELRAGLIEDFLEYLRES

Mean predicted aligned error: 9.57 Å

pLDDT: mean 74.03, std 16.46, range [28.22, 95.19]

Nearest PDB structures (foldseek):
  3b8p-assembly3_B  TM=2.363E-01  e=2.209E+00  Salmonella enterica subsp. enterica serovar Typhimurium str. LT2
  4e29-assembly1_A  TM=2.152E-01  e=2.077E+00  Shigella flexneri
  3b8p-assembly2_A  TM=1.907E-01  e=2.825E+00  Salmonella enterica subsp. enterica serovar Typhimurium str. LT2
  4zm5-assembly1_C  TM=2.043E-01  e=3.612E+00  Shigella flexneri

Secondary structure (DSSP, 8-state):
---EEEEEEESSSS--HHHHHHHHHHHHHHS----TTTEEEEEEEHHHHHHHHHHHH-TT-SS--HHHHHHHHHHHHHHHHHHHHSSS--S--SSS-----TTS-SEEEEE-S-HHHHHHHHHHHHHH-TTEEEEEEPTTTEEEEEEETT-HHHHHHHHH---TTTS-HHHHHHHHHHHHHHTT--

Solvent-accessible surface area (backbone atoms only — not comparable to full-atom values): 10662 Å² total; per-residue (Å²): 131,87,63,36,34,36,42,40,46,65,61,60,100,65,74,43,71,66,59,50,48,54,51,56,51,43,38,73,72,68,72,64,46,48,40,68,89,53,28,50,44,42,44,31,44,57,70,52,45,55,20,44,44,47,20,58,76,40,32,81,48,85,74,82,46,69,62,22,53,48,47,45,51,51,51,44,47,51,62,66,49,48,69,58,69,73,59,91,52,76,80,71,73,96,56,86,85,71,75,72,57,73,40,51,51,62,31,49,46,79,43,89,86,54,72,66,60,48,53,51,52,34,51,49,43,45,70,75,21,84,43,36,50,53,44,74,46,52,58,84,52,33,49,77,47,79,32,54,71,81,44,55,62,53,54,40,37,34,43,65,41,86,48,76,92,75,24,60,62,68,60,52,50,50,53,43,49,55,53,52,48,59,72,65,79,101